Protein AF-0000000068024541 (afdb_homodimer)

Solvent-accessible surface area (backbone atoms only — not comparable to full-atom values): 15886 Å² total; per-residue (Å²): 112,70,55,61,53,43,52,52,52,45,53,51,51,50,50,49,33,44,73,72,37,42,34,41,69,49,32,53,50,50,50,48,32,37,76,70,60,79,31,57,88,62,49,59,60,51,51,50,52,51,48,51,53,50,46,52,51,46,53,50,52,43,51,57,40,66,69,38,59,43,33,42,54,65,57,46,50,51,47,47,50,52,46,35,48,52,21,59,70,56,11,33,41,44,50,32,52,41,45,52,52,38,53,52,52,48,52,50,44,55,53,47,48,54,49,42,50,51,53,43,51,50,45,43,52,53,53,46,51,53,50,52,52,49,48,52,42,52,51,53,42,58,72,66,48,79,72,78,70,75,82,118,112,71,55,62,53,42,51,50,51,45,53,49,51,51,51,47,34,46,73,72,37,42,33,41,68,50,31,53,50,50,50,48,31,37,74,70,61,80,31,57,89,61,48,60,60,51,52,50,52,51,47,51,54,52,48,54,50,46,52,50,52,43,53,55,40,65,70,38,61,43,33,42,57,65,59,45,51,52,47,48,52,50,45,35,50,53,21,57,71,54,13,34,42,43,50,32,51,41,46,52,52,39,52,53,52,47,52,50,44,54,53,45,47,54,47,43,50,50,53,42,51,50,46,43,51,52,53,48,50,53,51,51,52,49,50,52,42,52,52,52,42,58,72,65,46,79,74,79,70,77,80,117

pLDDT: mean 88.39, std 11.16, range [31.89, 97.88]

Structure (mmCIF, N/CA/C/O backbone):
data_AF-0000000068024541-model_v1
#
loop_
_en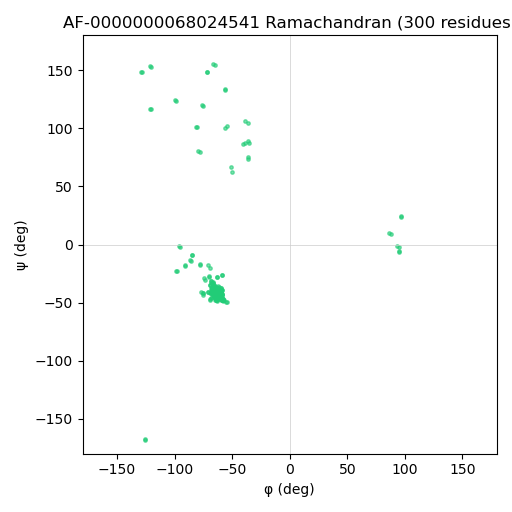tity.id
_entity.type
_entity.pdbx_description
1 polymer 'Histidine-containing phosphotransfer protein'
#
loop_
_atom_site.group_PDB
_atom_site.id
_atom_site.type_symbol
_atom_site.label_atom_id
_atom_site.label_alt_id
_atom_site.label_comp_id
_atom_site.label_asym_id
_atom_site.label_entity_id
_atom_site.label_seq_id
_atom_site.pdbx_PDB_ins_code
_atom_site.Cartn_x
_atom_site.Cartn_y
_atom_site.Cartn_z
_atom_site.occupancy
_atom_site.B_iso_or_equiv
_atom_site.auth_seq_id
_atom_site.auth_comp_id
_atom_site.auth_asym_id
_atom_site.auth_atom_id
_atom_site.pdbx_PDB_model_num
ATOM 1 N N . MET A 1 1 ? -0.978 -55.75 -11.969 1 61.66 1 MET A N 1
ATOM 2 C CA . MET A 1 1 ? -1.691 -55.219 -10.812 1 61.66 1 MET A CA 1
ATOM 3 C C . MET A 1 1 ? -1.197 -53.812 -10.461 1 61.66 1 MET A C 1
ATOM 5 O O . MET A 1 1 ? -1.998 -52.875 -10.289 1 61.66 1 MET A O 1
ATOM 9 N N . ALA A 1 2 ? 0.085 -53.562 -10.609 1 84.12 2 ALA A N 1
ATOM 10 C CA . ALA A 1 2 ? 0.669 -52.312 -10.195 1 84.12 2 ALA A CA 1
ATOM 11 C C . ALA A 1 2 ? 0.296 -51.188 -11.164 1 84.12 2 ALA A C 1
ATOM 13 O O . ALA A 1 2 ? -0.044 -50.062 -10.742 1 84.12 2 ALA A O 1
ATOM 14 N N . LEU A 1 3 ? 0.078 -51.562 -12.375 1 87.62 3 LEU A N 1
ATOM 15 C CA . LEU A 1 3 ? -0.198 -50.562 -13.398 1 87.62 3 LEU A CA 1
ATOM 16 C C . LEU A 1 3 ? -1.634 -50.062 -13.289 1 87.62 3 LEU A C 1
ATOM 18 O O . LEU A 1 3 ? -1.886 -48.844 -13.414 1 87.62 3 LEU A O 1
ATOM 22 N N . VAL A 1 4 ? -2.52 -50.969 -13.039 1 88.75 4 VAL A N 1
ATOM 23 C CA . VAL A 1 4 ? -3.934 -50.625 -12.945 1 88.75 4 VAL A CA 1
ATOM 24 C C . VAL A 1 4 ? -4.16 -49.719 -11.742 1 88.75 4 VAL A C 1
ATOM 26 O O . VAL A 1 4 ? -4.91 -48.75 -11.836 1 88.75 4 VAL A O 1
ATOM 29 N N . SER A 1 5 ? -3.516 -50 -10.609 1 89.25 5 SER A N 1
ATOM 30 C CA . SER A 1 5 ? -3.637 -49.188 -9.398 1 89.25 5 SER A CA 1
ATOM 31 C C . SER A 1 5 ? -3.072 -47.781 -9.625 1 89.25 5 SER A C 1
ATOM 33 O O . SER A 1 5 ? -3.643 -46.781 -9.156 1 89.25 5 SER A O 1
ATOM 35 N N . LEU A 1 6 ? -1.974 -47.688 -10.289 1 89.88 6 LEU A N 1
ATOM 36 C CA . LEU A 1 6 ? -1.345 -46.406 -10.578 1 89.88 6 LEU A CA 1
ATOM 37 C C . LEU A 1 6 ? -2.238 -45.562 -11.461 1 89.88 6 LEU A C 1
ATOM 39 O O . LEU A 1 6 ? -2.383 -44.344 -11.227 1 89.88 6 LEU A O 1
ATOM 43 N N . LYS A 1 7 ? -2.83 -46.156 -12.438 1 91.25 7 LYS A N 1
ATOM 44 C CA . LYS A 1 7 ? -3.732 -45.438 -13.328 1 91.25 7 LYS A CA 1
ATOM 45 C C . LYS A 1 7 ? -4.973 -44.969 -12.586 1 91.25 7 LYS A C 1
ATOM 47 O O . LYS A 1 7 ? -5.457 -43.844 -12.836 1 91.25 7 LYS A O 1
ATOM 52 N N . ALA A 1 8 ? -5.406 -45.812 -11.695 1 90.38 8 ALA A N 1
ATOM 53 C CA . ALA A 1 8 ? -6.566 -45.438 -10.891 1 90.38 8 ALA A CA 1
ATOM 54 C C . ALA A 1 8 ? -6.242 -44.25 -9.992 1 90.38 8 ALA A C 1
ATOM 56 O O . ALA A 1 8 ? -7.059 -43.312 -9.836 1 90.38 8 ALA A O 1
ATOM 57 N N . ARG A 1 9 ? -5.043 -44.219 -9.391 1 89.56 9 ARG A N 1
ATOM 58 C CA . ARG A 1 9 ? -4.613 -43.125 -8.531 1 89.56 9 ARG A CA 1
ATOM 59 C C . ARG A 1 9 ? -4.496 -41.844 -9.32 1 89.56 9 ARG A C 1
ATOM 61 O O . ARG A 1 9 ? -4.891 -40.75 -8.836 1 89.56 9 ARG A O 1
ATOM 68 N N . LEU A 1 10 ? -3.969 -41.938 -10.531 1 92.62 10 LEU A N 1
ATOM 69 C CA . LEU A 1 10 ? -3.834 -40.781 -11.391 1 92.62 10 LEU A CA 1
ATOM 70 C C . LEU A 1 10 ? -5.203 -40.188 -11.75 1 92.62 10 LEU A C 1
ATOM 72 O O . LEU A 1 10 ? -5.422 -39 -11.656 1 92.62 10 LEU A O 1
ATOM 76 N N . ASN A 1 11 ? -6.105 -41.094 -12.156 1 92 11 ASN A N 1
ATOM 77 C CA . ASN A 1 11 ? -7.449 -40.688 -12.539 1 92 11 ASN A CA 1
ATOM 78 C C . ASN A 1 11 ? -8.18 -40.031 -11.367 1 92 11 ASN A C 1
ATOM 80 O O . ASN A 1 11 ? -8.883 -39.031 -11.547 1 92 11 ASN A O 1
ATOM 84 N N . THR A 1 12 ? -7.934 -40.531 -10.195 1 91 12 THR A N 1
ATOM 85 C CA . THR A 1 12 ? -8.547 -39.969 -9 1 91 12 THR A CA 1
ATOM 86 C C . THR A 1 12 ? -7.988 -38.562 -8.719 1 91 12 THR A C 1
ATOM 88 O O . THR A 1 12 ? -8.742 -37.656 -8.422 1 91 12 THR A O 1
ATOM 91 N N . LEU A 1 13 ? -6.691 -38.438 -8.805 1 91 13 LEU A N 1
ATOM 92 C CA . LEU A 1 13 ? -6.043 -37.156 -8.57 1 91 13 LEU A CA 1
ATOM 93 C C . LEU A 1 13 ? -6.551 -36.094 -9.555 1 91 13 LEU A C 1
ATOM 95 O O . LEU A 1 13 ? -6.906 -35 -9.156 1 91 13 LEU A O 1
ATOM 99 N N . LEU A 1 14 ? -6.598 -36.5 -10.789 1 94.69 14 LEU A N 1
ATOM 100 C CA . LEU A 1 14 ? -7.07 -35.562 -11.812 1 94.69 14 LEU A CA 1
ATOM 101 C C . LEU A 1 14 ? -8.523 -35.188 -11.57 1 94.69 14 LEU A C 1
ATOM 103 O O . LEU A 1 14 ? -8.898 -34.031 -11.703 1 94.69 14 LEU A O 1
ATOM 107 N N . ALA A 1 15 ? -9.328 -36.188 -11.188 1 91.75 15 ALA A N 1
ATOM 108 C CA . ALA A 1 15 ? -10.734 -35.906 -10.891 1 91.75 15 ALA A CA 1
ATOM 109 C C . ALA A 1 15 ? -10.867 -34.906 -9.75 1 91.75 15 ALA A C 1
ATOM 111 O O . ALA A 1 15 ? -11.703 -34 -9.805 1 91.75 15 ALA A O 1
ATOM 112 N N . ILE A 1 16 ? -10.07 -35.031 -8.828 1 88.44 16 ILE A N 1
ATOM 113 C CA . ILE A 1 16 ? -10.086 -34.156 -7.676 1 88.44 16 ILE A CA 1
ATOM 114 C C . ILE A 1 16 ? -9.648 -32.75 -8.102 1 88.44 16 ILE A C 1
ATOM 116 O O . ILE A 1 16 ? -10.258 -31.75 -7.699 1 88.44 16 ILE A O 1
ATOM 120 N N . MET A 1 17 ? -8.609 -32.656 -8.961 1 92.75 17 MET A N 1
ATOM 121 C CA . MET A 1 17 ? -8.086 -31.359 -9.391 1 92.75 17 MET A CA 1
ATOM 122 C C . MET A 1 17 ? -9.109 -30.609 -10.234 1 92.75 17 MET A C 1
ATOM 124 O O . MET A 1 17 ? -9.234 -29.391 -10.117 1 92.75 17 MET A O 1
ATOM 128 N N . TYR A 1 18 ? -9.883 -31.344 -10.969 1 93.62 18 TYR A N 1
ATOM 129 C CA . TYR A 1 18 ? -10.938 -30.719 -11.75 1 93.62 18 TYR A CA 1
ATOM 130 C C . TYR A 1 18 ? -12.102 -30.297 -10.867 1 93.62 18 TYR A C 1
ATOM 132 O O . TYR A 1 18 ? -12.609 -29.188 -10.969 1 93.62 18 TYR A O 1
ATOM 140 N N . ALA A 1 19 ? -12.492 -31.156 -9.938 1 89.75 19 ALA A N 1
ATOM 141 C CA . ALA A 1 19 ? -13.656 -30.922 -9.086 1 89.75 19 ALA A CA 1
ATOM 142 C C . ALA A 1 19 ? -13.406 -29.75 -8.133 1 89.75 19 ALA A C 1
ATOM 144 O O . ALA A 1 19 ? -14.328 -29 -7.809 1 89.75 19 ALA A O 1
ATOM 145 N N . SER A 1 20 ? -12.188 -29.594 -7.715 1 89 20 SER A N 1
ATOM 146 C CA . SER A 1 20 ? -11.852 -28.531 -6.773 1 89 20 SER A CA 1
ATOM 147 C C . SER A 1 20 ? -11.594 -27.203 -7.492 1 89 20 SER A C 1
ATOM 149 O O . SER A 1 20 ? -11.383 -26.172 -6.855 1 89 20 SER A O 1
ATOM 151 N N . GLY A 1 21 ? -11.523 -27.234 -8.82 1 89.12 21 GLY A N 1
ATOM 152 C CA . GLY A 1 21 ? -11.281 -26.016 -9.602 1 89.12 21 GLY A CA 1
ATOM 153 C C . GLY A 1 21 ? -9.812 -25.719 -9.789 1 89.12 21 GLY A C 1
ATOM 154 O O . GLY A 1 21 ? -9.453 -24.625 -10.25 1 89.12 21 GLY A O 1
ATOM 155 N N . THR A 1 22 ? -8.953 -26.625 -9.422 1 93.75 22 THR A N 1
ATOM 156 C CA . THR A 1 22 ? -7.523 -26.453 -9.617 1 93.75 22 THR A CA 1
ATOM 157 C C . THR A 1 22 ? -7.188 -26.406 -11.109 1 93.75 22 THR A C 1
ATOM 159 O O . THR A 1 22 ? -6.367 -25.594 -11.531 1 93.75 22 THR A O 1
ATOM 162 N N . LEU A 1 23 ? -7.859 -27.234 -11.898 1 96.69 23 LEU A N 1
ATOM 163 C CA . LEU A 1 23 ? -7.664 -27.312 -13.336 1 96.69 23 LEU A CA 1
ATOM 164 C C . LEU A 1 23 ? -8.961 -27.016 -14.086 1 96.69 23 LEU A C 1
ATOM 166 O O . LEU A 1 23 ? -10.047 -27.188 -13.531 1 96.69 23 LEU A O 1
ATOM 170 N N . ASP A 1 24 ? -8.789 -26.531 -15.305 1 96.75 24 ASP A N 1
ATOM 171 C CA . ASP A 1 24 ? -9.977 -26.25 -16.109 1 96.75 24 ASP A CA 1
ATOM 172 C C . ASP A 1 24 ? -9.898 -26.953 -17.453 1 96.75 24 ASP A C 1
ATOM 174 O O . ASP A 1 24 ? -9.148 -27.922 -17.609 1 96.75 24 ASP A O 1
ATOM 178 N N . LYS A 1 25 ? -10.781 -26.578 -18.344 1 97.12 25 LYS A N 1
ATOM 179 C CA . LYS A 1 25 ? -10.938 -27.266 -19.625 1 97.12 25 LYS A CA 1
ATOM 180 C C . LYS A 1 25 ? -9.672 -27.156 -20.469 1 97.12 25 LYS A C 1
ATOM 182 O O . LYS A 1 25 ? -9.383 -28.031 -21.266 1 97.12 25 LYS A O 1
ATOM 187 N N . GLN A 1 26 ? -8.945 -26.109 -20.25 1 96.94 26 GLN A N 1
ATOM 188 C CA . GLN A 1 26 ? -7.707 -25.953 -21 1 96.94 26 GLN A CA 1
ATOM 189 C C . GLN A 1 26 ? -6.742 -27.094 -20.719 1 96.94 26 GLN A C 1
ATOM 191 O O . GLN A 1 26 ? -6.113 -27.625 -21.625 1 96.94 26 GLN A O 1
ATOM 196 N N . PHE A 1 27 ? -6.605 -27.5 -19.484 1 97.56 27 PHE A N 1
ATOM 197 C CA . PHE A 1 27 ? -5.719 -28.609 -19.141 1 97.56 27 PHE A CA 1
ATOM 198 C C . PHE A 1 27 ? -6.219 -29.906 -19.766 1 97.56 27 PHE A C 1
ATOM 200 O O . PHE A 1 27 ? -5.422 -30.719 -20.219 1 97.56 27 PHE A O 1
ATOM 207 N N . ARG A 1 28 ? -7.516 -30.078 -19.797 1 96.19 28 ARG A N 1
ATOM 208 C CA . ARG A 1 28 ? -8.109 -31.25 -20.422 1 96.19 28 ARG A CA 1
ATOM 209 C C . ARG A 1 28 ? -7.762 -31.312 -21.906 1 96.19 28 ARG A C 1
ATOM 211 O O . ARG A 1 28 ? -7.461 -32.375 -22.438 1 96.19 28 ARG A O 1
ATOM 218 N N . ARG A 1 29 ? -7.836 -30.172 -22.484 1 96.94 29 ARG A N 1
ATOM 219 C CA . ARG A 1 29 ? -7.5 -30.094 -23.891 1 96.94 29 ARG A CA 1
ATOM 220 C C . ARG A 1 29 ? -6.047 -30.484 -24.141 1 96.94 29 ARG A C 1
ATOM 222 O O . ARG A 1 29 ? -5.75 -31.25 -25.062 1 96.94 29 ARG A O 1
ATOM 229 N N . LEU A 1 30 ? -5.164 -30.047 -23.328 1 96.5 30 LEU A N 1
ATOM 230 C CA . LEU A 1 30 ? -3.75 -30.375 -23.469 1 96.5 30 LEU A CA 1
ATOM 231 C C . LEU A 1 30 ? -3.521 -31.875 -23.328 1 96.5 30 LEU A C 1
ATOM 233 O O . LEU A 1 30 ? -2.771 -32.469 -24.094 1 96.5 30 LEU A O 1
ATOM 237 N N . ARG A 1 31 ? -4.184 -32.438 -22.359 1 94.94 31 ARG A N 1
ATOM 238 C CA . ARG A 1 31 ? -4.039 -33.875 -22.109 1 94.94 31 ARG A CA 1
ATOM 239 C C . ARG A 1 31 ? -4.59 -34.688 -23.297 1 94.94 31 ARG A C 1
ATOM 241 O O . ARG A 1 31 ? -3.994 -35.656 -23.703 1 94.94 31 ARG A O 1
ATOM 248 N N . SER A 1 32 ? -5.715 -34.219 -23.875 1 95.81 32 SER A N 1
ATOM 249 C CA . SER A 1 32 ? -6.344 -34.906 -25 1 95.81 32 SER A CA 1
ATOM 250 C C . SER A 1 32 ? -5.461 -34.875 -26.234 1 95.81 32 SER A C 1
ATOM 252 O O . SER A 1 32 ? -5.426 -35.812 -27.016 1 95.81 32 SER A O 1
ATOM 254 N N . MET A 1 33 ? -4.754 -33.781 -26.375 1 95.56 33 MET A N 1
ATOM 255 C CA . MET A 1 33 ? -3.834 -33.656 -27.5 1 95.56 33 MET A CA 1
ATOM 256 C C . MET A 1 33 ? -2.715 -34.688 -27.406 1 95.56 33 MET A C 1
ATOM 258 O O . MET A 1 33 ? -2.307 -35.25 -28.422 1 95.56 33 MET A O 1
ATOM 262 N N . GLU A 1 34 ? -2.271 -34.906 -26.281 1 92.5 34 GLU A N 1
ATOM 263 C CA . GLU A 1 34 ? -1.235 -35.906 -26.094 1 92.5 34 GLU A CA 1
ATOM 264 C C . GLU A 1 34 ? -1.797 -37.312 -26.281 1 92.5 34 GLU A C 1
ATOM 266 O O . GLU A 1 34 ? -1.164 -38.156 -26.922 1 92.5 34 GLU A O 1
ATOM 271 N N . GLU A 1 35 ? -2.99 -37.594 -25.781 1 90.19 35 GLU A N 1
ATOM 272 C CA . GLU A 1 35 ? -3.621 -38.906 -25.828 1 90.19 35 GLU A CA 1
ATOM 273 C C . GLU A 1 35 ? -4.008 -39.281 -27.266 1 90.19 35 GLU A C 1
ATOM 275 O O . GLU A 1 35 ? -3.924 -40.469 -27.641 1 90.19 35 GLU A O 1
ATOM 280 N N . ASP A 1 36 ? -4.324 -38.25 -28.031 1 93.25 36 ASP A N 1
ATOM 281 C CA . ASP A 1 36 ? -4.801 -38.562 -29.359 1 93.25 36 ASP A CA 1
ATOM 282 C C . ASP A 1 36 ? -3.66 -38.5 -30.375 1 93.25 36 ASP A C 1
ATOM 284 O O . ASP A 1 36 ? -3.883 -38.656 -31.578 1 93.25 36 ASP A O 1
ATOM 288 N N . GLY A 1 37 ? -2.471 -38.156 -29.953 1 92.31 37 GLY A N 1
ATOM 289 C CA . GLY A 1 37 ? -1.294 -38.219 -30.812 1 92.31 37 GLY A CA 1
ATOM 290 C C . GLY A 1 37 ? -0.99 -36.906 -31.484 1 92.31 37 GLY A C 1
ATOM 291 O O . GLY A 1 37 ? -0.012 -36.781 -32.219 1 92.31 37 GLY A O 1
ATOM 292 N N . SER A 1 38 ? -1.824 -35.906 -31.266 1 95.19 38 SER A N 1
ATOM 293 C CA . SER A 1 38 ? -1.604 -34.594 -31.859 1 95.19 38 SER A CA 1
ATOM 294 C C . SER A 1 38 ? -0.414 -33.875 -31.219 1 95.19 38 SER A C 1
ATOM 296 O O . SER A 1 38 ? 0.133 -32.938 -31.781 1 95.19 38 SER A O 1
ATOM 298 N N . ALA A 1 39 ? -0.029 -34.375 -30.031 1 93.5 39 ALA A N 1
ATOM 299 C CA . ALA A 1 39 ? 1.178 -33.906 -29.359 1 93.5 39 ALA A CA 1
ATOM 300 C C . ALA A 1 39 ? 2.072 -35.062 -28.953 1 93.5 39 ALA A C 1
ATOM 302 O O . ALA A 1 39 ? 1.586 -36.188 -28.703 1 93.5 39 ALA A O 1
ATOM 303 N N . PRO A 1 40 ? 3.301 -34.844 -28.953 1 93 40 PRO A N 1
ATOM 304 C CA . PRO A 1 40 ? 4.219 -35.906 -28.609 1 93 40 PRO A CA 1
ATOM 305 C C . PRO A 1 40 ? 4.094 -36.375 -27.172 1 93 40 PRO A C 1
ATOM 307 O O . PRO A 1 40 ? 3.611 -35.625 -26.312 1 93 40 PRO A O 1
ATOM 310 N N . PRO A 1 41 ? 4.496 -37.656 -26.922 1 88.62 41 PRO A N 1
ATOM 311 C CA . PRO A 1 41 ? 4.535 -38.094 -25.531 1 88.62 41 PRO A CA 1
ATOM 312 C C . PRO A 1 41 ? 5.395 -37.219 -24.641 1 88.62 41 PRO A C 1
ATOM 314 O O . PRO A 1 41 ? 6.473 -36.781 -25.062 1 88.62 41 PRO A O 1
ATOM 317 N N . GLY A 1 42 ? 4.891 -36.844 -23.484 1 91.31 42 GLY A N 1
ATOM 318 C CA . GLY A 1 42 ? 5.633 -36 -22.562 1 91.31 42 GLY A CA 1
ATOM 319 C C . GLY A 1 42 ? 5.312 -34.531 -22.703 1 91.31 42 GLY A C 1
ATOM 320 O O . GLY A 1 42 ? 5.805 -33.719 -21.938 1 91.31 42 GLY A O 1
ATOM 321 N N . PHE A 1 43 ? 4.527 -34.219 -23.688 1 94.31 43 PHE A N 1
ATOM 322 C CA . PHE A 1 43 ? 4.164 -32.844 -23.984 1 94.31 43 PHE A CA 1
ATOM 323 C C . PHE A 1 43 ? 3.57 -32.188 -22.75 1 94.31 43 PHE A C 1
ATOM 325 O O . PHE A 1 43 ? 3.975 -31.062 -22.391 1 94.31 43 PHE A O 1
ATOM 332 N N . VAL A 1 44 ? 2.635 -32.781 -22.078 1 95.19 44 VAL A N 1
ATOM 333 C CA . VAL A 1 44 ? 1.939 -32.188 -20.938 1 95.19 44 VAL A CA 1
ATOM 334 C C . VAL A 1 44 ? 2.91 -32.031 -19.766 1 95.19 44 VAL A C 1
ATOM 336 O O . VAL A 1 44 ? 2.93 -31.016 -19.094 1 95.19 44 VAL A O 1
ATOM 339 N N . ALA A 1 45 ? 3.703 -33.031 -19.547 1 93.69 45 ALA A N 1
ATOM 340 C CA . ALA A 1 45 ? 4.691 -32.969 -18.469 1 93.69 45 ALA A CA 1
ATOM 341 C C . ALA A 1 45 ? 5.66 -31.812 -18.672 1 93.69 45 ALA A C 1
ATOM 343 O O . ALA A 1 45 ? 6.008 -31.109 -17.719 1 93.69 45 ALA A O 1
ATOM 344 N N . ASP A 1 46 ? 6.055 -31.672 -19.906 1 95.38 46 ASP A N 1
ATOM 345 C CA . ASP A 1 46 ? 6.961 -30.578 -20.219 1 95.38 46 ASP A CA 1
ATOM 346 C C . ASP A 1 46 ? 6.301 -29.219 -19.984 1 95.38 46 ASP A C 1
ATOM 348 O O . ASP A 1 46 ? 6.926 -28.312 -19.438 1 95.38 46 ASP A O 1
ATOM 352 N N . ALA A 1 47 ? 5.117 -29.078 -20.422 1 96.19 47 ALA A N 1
ATOM 353 C CA . ALA A 1 47 ? 4.371 -27.844 -20.234 1 96.19 47 ALA A CA 1
ATOM 354 C C . ALA A 1 47 ? 4.195 -27.516 -18.75 1 96.19 47 ALA A C 1
ATOM 356 O O . ALA A 1 47 ? 4.387 -26.375 -18.328 1 96.19 47 ALA A O 1
ATOM 357 N N . VAL A 1 48 ? 3.852 -28.5 -18 1 96.75 48 VAL A N 1
ATOM 358 C CA . VAL A 1 48 ? 3.643 -28.328 -16.562 1 96.75 48 VAL A CA 1
ATOM 359 C C . VAL A 1 48 ? 4.957 -27.938 -15.891 1 96.75 48 VAL A C 1
ATOM 361 O O . VAL A 1 48 ? 4.988 -27.031 -15.055 1 96.75 48 VAL A O 1
ATOM 364 N N . SER A 1 49 ? 6.039 -28.609 -16.219 1 96 49 SER A N 1
ATOM 365 C CA . SER A 1 49 ? 7.344 -28.297 -15.648 1 96 49 SER A CA 1
ATOM 366 C C . SER A 1 49 ? 7.754 -26.859 -15.945 1 96 49 SER A C 1
ATOM 368 O O . SER A 1 49 ? 8.266 -26.156 -15.07 1 96 49 SER A O 1
ATOM 370 N N . LEU A 1 50 ? 7.516 -26.453 -17.172 1 95.31 50 LEU A N 1
ATOM 371 C CA . LEU A 1 50 ? 7.824 -25.078 -17.562 1 95.31 50 LEU A CA 1
ATOM 372 C C . LEU A 1 50 ? 6.973 -24.094 -16.781 1 95.31 50 LEU A C 1
ATOM 374 O O . LEU A 1 50 ? 7.48 -23.062 -16.312 1 95.31 50 LEU A O 1
ATOM 378 N N . PHE A 1 51 ? 5.707 -24.422 -16.625 1 97.38 51 PHE A N 1
ATOM 379 C CA . PHE A 1 51 ? 4.793 -23.578 -15.859 1 97.38 51 PHE A CA 1
ATOM 380 C C . PHE A 1 51 ? 5.277 -23.422 -14.43 1 97.38 51 PHE A C 1
ATOM 382 O O . PHE A 1 51 ? 5.328 -22.312 -13.906 1 97.38 51 PHE A O 1
ATOM 389 N N . ILE A 1 52 ? 5.637 -24.516 -13.789 1 96.38 52 ILE A N 1
ATOM 390 C CA . ILE A 1 52 ? 6.047 -24.5 -12.391 1 96.38 52 ILE A CA 1
ATOM 391 C C . ILE A 1 52 ? 7.301 -23.641 -12.234 1 96.38 52 ILE A C 1
ATOM 393 O O . ILE A 1 52 ? 7.379 -22.797 -11.336 1 96.38 52 ILE A O 1
ATOM 397 N N . ARG A 1 53 ? 8.203 -23.812 -13.109 1 95.12 53 ARG A N 1
ATOM 398 C CA . ARG A 1 53 ? 9.445 -23.047 -13.055 1 95.12 53 ARG A CA 1
ATOM 399 C C . ARG A 1 53 ? 9.188 -21.562 -13.258 1 95.12 53 ARG A C 1
ATOM 401 O O . ARG A 1 53 ? 9.695 -20.734 -12.5 1 95.12 53 ARG A O 1
ATOM 408 N N . ASP A 1 54 ? 8.383 -21.219 -14.234 1 95.94 54 ASP A N 1
ATOM 409 C CA . ASP A 1 54 ? 8.055 -19.828 -14.539 1 95.94 54 ASP A CA 1
ATOM 410 C C . ASP A 1 54 ? 7.305 -19.172 -13.383 1 95.94 54 ASP A C 1
ATOM 412 O O . ASP A 1 54 ? 7.641 -18.062 -12.969 1 95.94 54 ASP A O 1
ATOM 416 N N . ALA A 1 55 ? 6.316 -19.859 -12.875 1 96.25 55 ALA A N 1
ATOM 417 C CA . ALA A 1 55 ? 5.496 -19.328 -11.789 1 96.25 55 ALA A CA 1
ATOM 418 C C . ALA A 1 55 ? 6.336 -19.094 -10.539 1 96.25 55 ALA A C 1
ATOM 420 O O . ALA A 1 55 ? 6.195 -18.047 -9.883 1 96.25 55 ALA A O 1
ATOM 421 N N . ASP A 1 56 ? 7.211 -20 -10.195 1 95 56 ASP A N 1
ATOM 422 C CA . ASP A 1 56 ? 8.094 -19.859 -9.039 1 95 56 ASP A CA 1
ATOM 423 C C . ASP A 1 56 ? 8.992 -18.625 -9.18 1 95 56 ASP A C 1
ATOM 425 O O . ASP A 1 56 ? 9.141 -17.844 -8.242 1 95 56 ASP A O 1
ATOM 429 N N . ARG A 1 57 ? 9.531 -18.484 -10.336 1 96.44 57 ARG A N 1
ATOM 430 C CA . ARG A 1 57 ? 10.398 -17.344 -10.609 1 96.44 57 ARG A CA 1
ATOM 431 C C . ARG A 1 57 ? 9.625 -16.031 -10.5 1 96.44 57 ARG A C 1
ATOM 433 O O . ARG A 1 57 ? 10.094 -15.086 -9.867 1 96.44 57 ARG A O 1
ATOM 440 N N . ILE A 1 58 ? 8.453 -15.992 -11.094 1 96.62 58 ILE A N 1
ATOM 441 C CA . ILE A 1 58 ? 7.641 -14.781 -11.094 1 96.62 58 ILE A CA 1
ATOM 442 C C . ILE A 1 58 ? 7.262 -14.398 -9.664 1 96.62 58 ILE A C 1
ATOM 444 O O . ILE A 1 58 ? 7.383 -13.242 -9.273 1 96.62 58 ILE A O 1
ATOM 448 N N . LEU A 1 59 ? 6.879 -15.383 -8.859 1 94.75 59 LEU A N 1
ATOM 449 C CA . LEU A 1 59 ? 6.48 -15.125 -7.477 1 94.75 59 LEU A CA 1
ATOM 450 C C . LEU A 1 59 ? 7.672 -14.656 -6.645 1 94.75 59 LEU A C 1
ATOM 452 O O . LEU A 1 59 ? 7.527 -13.805 -5.77 1 94.75 59 LEU A O 1
ATOM 456 N N . THR A 1 60 ? 8.836 -15.203 -6.895 1 93.12 60 THR A N 1
ATOM 457 C CA . THR A 1 60 ? 10.055 -14.773 -6.234 1 93.12 60 THR A CA 1
ATOM 458 C C . THR A 1 60 ? 10.391 -13.328 -6.594 1 93.12 60 THR A C 1
ATOM 460 O O . THR A 1 60 ? 10.75 -12.531 -5.727 1 93.12 60 THR A O 1
ATOM 463 N N . ASP A 1 61 ? 10.219 -13 -7.875 1 93.81 61 ASP A N 1
ATOM 464 C CA . ASP A 1 61 ? 10.453 -11.641 -8.344 1 93.81 61 ASP A CA 1
ATOM 465 C C . ASP A 1 61 ? 9.492 -10.656 -7.672 1 93.81 61 ASP A C 1
ATOM 467 O O . ASP A 1 61 ? 9.898 -9.57 -7.254 1 93.81 61 ASP A O 1
ATOM 471 N N . ILE A 1 62 ? 8.242 -11.055 -7.52 1 92.12 62 ILE A N 1
ATOM 472 C CA . ILE A 1 62 ? 7.238 -10.203 -6.883 1 92.12 62 ILE A CA 1
ATOM 473 C C . ILE A 1 62 ? 7.605 -9.992 -5.414 1 92.12 62 ILE A C 1
ATOM 475 O O . ILE A 1 62 ? 7.555 -8.867 -4.914 1 92.12 62 ILE A O 1
ATOM 479 N N . ALA A 1 63 ? 8.008 -11.086 -4.754 1 87.62 63 ALA A N 1
ATOM 480 C CA . ALA A 1 63 ? 8.414 -10.992 -3.354 1 87.62 63 ALA A CA 1
ATOM 481 C C . ALA A 1 63 ? 9.602 -10.047 -3.188 1 87.62 63 ALA A C 1
ATOM 483 O O . ALA A 1 63 ? 9.641 -9.25 -2.248 1 87.62 63 ALA A O 1
ATOM 484 N N . GLY A 1 64 ? 10.547 -10.172 -4.094 1 87 64 GLY A N 1
ATOM 485 C CA . GLY A 1 64 ? 11.703 -9.289 -4.074 1 87 64 GLY A CA 1
ATOM 486 C C . GLY A 1 64 ? 11.336 -7.828 -4.242 1 87 64 GLY A C 1
ATOM 487 O O . GLY A 1 64 ? 11.906 -6.961 -3.574 1 87 64 GLY A O 1
ATOM 488 N N . LEU A 1 65 ? 10.352 -7.539 -5.125 1 83.5 65 LEU A N 1
ATOM 489 C CA . LEU A 1 65 ? 9.891 -6.176 -5.352 1 83.5 65 LEU A CA 1
ATOM 490 C C . LEU A 1 65 ? 9.195 -5.629 -4.109 1 83.5 65 LEU A C 1
ATOM 492 O O . LEU A 1 65 ? 9.391 -4.465 -3.742 1 83.5 65 LEU A O 1
ATOM 496 N N . MET A 1 66 ? 8.461 -6.48 -3.443 1 78.62 66 MET A N 1
ATOM 497 C CA . MET A 1 66 ? 7.621 -6.043 -2.334 1 78.62 66 MET A CA 1
ATOM 498 C C . MET A 1 66 ? 8.453 -5.816 -1.077 1 78.62 66 MET A C 1
ATOM 500 O O . MET A 1 66 ? 7.992 -5.176 -0.13 1 78.62 66 MET A O 1
ATOM 504 N N . LYS A 1 67 ? 9.695 -6.359 -1.029 1 74.25 67 LYS A N 1
ATOM 505 C CA . LYS A 1 67 ? 10.586 -6.184 0.111 1 74.25 67 LYS A CA 1
ATOM 506 C C . LYS A 1 67 ? 11.398 -4.895 -0.016 1 74.25 67 LYS A C 1
ATOM 508 O O . LYS A 1 67 ? 12.031 -4.457 0.947 1 74.25 67 LYS A O 1
ATOM 513 N N . GLN A 1 68 ? 11.352 -4.379 -1.144 1 72.31 68 GLN A N 1
ATOM 514 C CA . GLN A 1 68 ? 12.094 -3.141 -1.355 1 72.31 68 GLN A CA 1
ATOM 515 C C . GLN A 1 68 ? 11.422 -1.968 -0.649 1 72.31 68 GLN A C 1
ATOM 517 O O . GLN A 1 68 ? 10.203 -1.969 -0.458 1 72.31 68 GLN A O 1
ATOM 522 N N . PRO A 1 69 ? 12.234 -1.056 -0.237 1 64.12 69 PRO A N 1
ATOM 523 C CA . PRO A 1 69 ? 11.68 0.142 0.397 1 64.12 69 PRO A CA 1
ATOM 524 C C . PRO A 1 69 ? 10.727 0.907 -0.519 1 64.12 69 PRO A C 1
ATOM 526 O O . PRO A 1 69 ? 9.828 1.6 -0.039 1 64.12 69 PRO A O 1
ATOM 529 N N . VAL A 1 70 ? 11.008 0.682 -1.854 1 62.88 70 VAL A N 1
ATOM 530 C CA . VAL A 1 70 ? 10.172 1.283 -2.885 1 62.88 70 VAL A CA 1
ATOM 531 C C . VAL A 1 70 ? 9.57 0.189 -3.766 1 62.88 70 VAL A C 1
ATOM 533 O O . VAL A 1 70 ? 10.297 -0.56 -4.422 1 62.88 70 VAL A O 1
ATOM 536 N N . VAL A 1 71 ? 8.234 0.168 -3.664 1 69.38 71 VAL A N 1
ATOM 537 C CA . VAL A 1 71 ? 7.609 -0.902 -4.438 1 69.38 71 VAL A CA 1
ATOM 538 C C . VAL A 1 71 ? 7.086 -0.346 -5.762 1 69.38 71 VAL A C 1
ATOM 540 O O . VAL A 1 71 ? 6.371 0.657 -5.781 1 69.38 71 VAL A O 1
ATOM 543 N N . ASP A 1 72 ? 7.5 -0.884 -6.84 1 76.56 72 ASP A N 1
ATOM 544 C CA . ASP A 1 72 ? 6.988 -0.573 -8.172 1 76.56 72 ASP A CA 1
ATOM 545 C C . ASP A 1 72 ? 5.684 -1.315 -8.445 1 76.56 72 ASP A C 1
ATOM 547 O O . ASP A 1 72 ? 5.695 -2.479 -8.852 1 76.56 72 ASP A O 1
ATOM 551 N N . VAL A 1 73 ? 4.637 -0.617 -8.312 1 78.19 73 VAL A N 1
ATOM 552 C CA . VAL A 1 73 ? 3.305 -1.201 -8.398 1 78.19 73 VAL A CA 1
ATOM 553 C C . VAL A 1 73 ? 3.051 -1.709 -9.812 1 78.19 73 VAL A C 1
ATOM 555 O O . VAL A 1 73 ? 2.449 -2.768 -10 1 78.19 73 VAL A O 1
ATOM 558 N N . ASP A 1 74 ? 3.531 -0.917 -10.773 1 83.88 74 ASP A N 1
ATOM 559 C CA . ASP A 1 74 ? 3.33 -1.3 -12.164 1 83.88 74 ASP A CA 1
ATOM 560 C C . ASP A 1 74 ? 4.09 -2.582 -12.5 1 83.88 74 ASP A C 1
ATOM 562 O O . ASP A 1 74 ? 3.582 -3.439 -13.227 1 83.88 74 ASP A O 1
ATOM 566 N N . GLU A 1 75 ? 5.223 -2.668 -11.992 1 88.19 75 GLU A N 1
ATOM 567 C CA . GLU A 1 75 ? 6.016 -3.869 -12.227 1 88.19 75 GLU A CA 1
ATOM 568 C C . GLU A 1 75 ? 5.383 -5.09 -11.562 1 88.19 75 GLU A C 1
ATOM 570 O O . GLU A 1 75 ? 5.355 -6.176 -12.141 1 88.19 75 GLU A O 1
ATOM 575 N N . VAL A 1 76 ? 4.91 -4.914 -10.359 1 88.69 76 VAL A N 1
ATOM 576 C CA . VAL A 1 76 ? 4.227 -6.004 -9.672 1 88.69 76 VAL A CA 1
ATOM 577 C C . VAL A 1 76 ? 3.021 -6.457 -10.492 1 88.69 76 VAL A C 1
ATOM 579 O O . VAL A 1 76 ? 2.844 -7.652 -10.734 1 88.69 76 VAL A O 1
ATOM 582 N N . ASP A 1 77 ? 2.27 -5.477 -10.953 1 90.75 77 ASP A N 1
ATOM 583 C CA . ASP A 1 77 ? 1.079 -5.793 -11.734 1 90.75 77 ASP A CA 1
ATOM 584 C C . ASP A 1 77 ? 1.444 -6.527 -13.023 1 90.75 77 ASP A C 1
ATOM 586 O O . ASP A 1 77 ? 0.771 -7.488 -13.406 1 90.75 77 ASP A O 1
ATOM 590 N N . ALA A 1 78 ? 2.484 -6.137 -13.68 1 94.44 78 ALA A N 1
ATOM 591 C CA . ALA A 1 78 ? 2.924 -6.766 -14.914 1 94.44 78 ALA A CA 1
ATOM 592 C C . ALA A 1 78 ? 3.322 -8.219 -14.688 1 94.44 78 ALA A C 1
ATOM 594 O O . ALA A 1 78 ? 2.996 -9.102 -15.484 1 94.44 78 ALA A O 1
ATOM 595 N N . LEU A 1 79 ? 4.016 -8.43 -13.594 1 96 79 LEU A N 1
ATOM 596 C CA . LEU A 1 79 ? 4.445 -9.789 -13.266 1 96 79 LEU A CA 1
ATOM 597 C C . LEU A 1 79 ? 3.244 -10.672 -12.961 1 96 79 LEU A C 1
ATOM 599 O O . LEU A 1 79 ? 3.189 -11.828 -13.398 1 96 79 LEU A O 1
ATOM 603 N N . VAL A 1 80 ? 2.268 -10.125 -12.258 1 96.38 80 VAL A N 1
ATOM 604 C CA . VAL A 1 80 ? 1.085 -10.914 -11.938 1 96.38 80 VAL A CA 1
ATOM 605 C C . VAL A 1 80 ? 0.301 -11.219 -13.211 1 96.38 80 VAL A C 1
ATOM 607 O O . VAL A 1 80 ? -0.208 -12.336 -13.383 1 96.38 80 VAL A O 1
ATOM 610 N N . ARG A 1 81 ? 0.215 -10.305 -14.109 1 97.19 81 ARG A N 1
ATOM 611 C CA . ARG A 1 81 ? -0.459 -10.523 -15.391 1 97.19 81 ARG A CA 1
ATOM 612 C C . ARG A 1 81 ? 0.241 -11.609 -16.203 1 97.19 81 ARG A C 1
ATOM 614 O O . ARG A 1 81 ? -0.415 -12.422 -16.844 1 97.19 81 ARG A O 1
ATOM 621 N N . ARG A 1 82 ? 1.537 -11.602 -16.172 1 97.69 82 ARG A N 1
ATOM 622 C CA . ARG A 1 82 ? 2.301 -12.664 -16.828 1 97.69 82 ARG A CA 1
ATOM 623 C C . ARG A 1 82 ? 1.983 -14.016 -16.203 1 97.69 82 ARG A C 1
ATOM 625 O O . ARG A 1 82 ? 1.821 -15.008 -16.922 1 97.69 82 ARG A O 1
ATOM 632 N N . LEU A 1 83 ? 1.905 -14.016 -14.883 1 97.88 83 LEU A N 1
ATOM 633 C CA . LEU A 1 83 ? 1.562 -15.258 -14.203 1 97.88 83 LEU A CA 1
ATOM 634 C C . LEU A 1 83 ? 0.16 -15.719 -14.578 1 97.88 83 LEU A C 1
ATOM 636 O O . LEU A 1 83 ? -0.061 -16.906 -14.828 1 97.88 83 LEU A O 1
ATOM 640 N N . GLN A 1 84 ? -0.718 -14.758 -14.695 1 97.25 84 GLN A N 1
ATOM 641 C CA . GLN A 1 84 ? -2.076 -15.086 -15.117 1 97.25 84 GLN A CA 1
ATOM 642 C C . GLN A 1 84 ? -2.082 -15.727 -16.5 1 97.25 84 GLN A C 1
ATOM 644 O O . GLN A 1 84 ? -2.799 -16.703 -16.734 1 97.25 84 GLN A O 1
ATOM 649 N N . GLY A 1 85 ? -1.297 -15.148 -17.344 1 97.75 85 GLY A N 1
ATOM 650 C CA . GLY A 1 85 ? -1.171 -15.734 -18.672 1 97.75 85 GLY A CA 1
ATOM 651 C C . GLY A 1 85 ? -0.69 -17.172 -18.656 1 97.75 85 GLY A C 1
ATOM 652 O O . GLY A 1 85 ? -1.232 -18.031 -19.359 1 97.75 85 GLY A O 1
ATOM 653 N N . SER A 1 86 ? 0.32 -17.406 -17.891 1 97.25 86 SER A N 1
ATOM 654 C CA . SER A 1 86 ? 0.839 -18.75 -17.734 1 97.25 86 SER A CA 1
ATOM 655 C C . SER A 1 86 ? -0.225 -19.703 -17.188 1 97.25 86 SER A C 1
ATOM 657 O O . SER A 1 86 ? -0.367 -20.828 -17.672 1 97.25 86 SER A O 1
ATOM 659 N N . CYS A 1 87 ? -0.933 -19.219 -16.219 1 97.31 87 CYS A N 1
ATOM 660 C CA . CYS A 1 87 ? -2.002 -20.016 -15.625 1 97.31 87 CYS A CA 1
ATOM 661 C C . CYS A 1 87 ? -3.059 -20.375 -16.672 1 97.31 87 CYS A C 1
ATOM 663 O O . CYS A 1 87 ? -3.508 -21.516 -16.734 1 97.31 87 CYS A O 1
ATOM 665 N N . SER A 1 88 ? -3.396 -19.406 -17.5 1 97.25 88 SER A N 1
ATOM 666 C CA . SER A 1 88 ? -4.418 -19.609 -18.531 1 97.25 88 SER A CA 1
ATOM 667 C C . SER A 1 88 ? -3.959 -20.625 -19.578 1 97.25 88 SER A C 1
ATOM 669 O O . SER A 1 88 ? -4.746 -21.453 -20.031 1 97.25 88 SER A O 1
ATOM 671 N N . SER A 1 89 ? -2.715 -20.625 -19.906 1 96.56 89 SER A N 1
ATOM 672 C CA . SER A 1 89 ? -2.172 -21.469 -20.969 1 96.56 89 SER A CA 1
ATOM 673 C C . SER A 1 89 ? -2.189 -22.938 -20.562 1 96.56 89 SER A C 1
ATOM 675 O O . SER A 1 89 ? -2.414 -23.812 -21.391 1 96.56 89 SER A O 1
ATOM 677 N N . ILE A 1 90 ? -1.973 -23.188 -19.297 1 97.31 90 ILE A N 1
ATOM 678 C CA . ILE A 1 90 ? -1.867 -24.578 -18.859 1 97.31 90 ILE A CA 1
ATOM 679 C C . ILE A 1 90 ? -3.201 -25.031 -18.266 1 97.31 90 ILE A C 1
ATOM 681 O O . ILE A 1 90 ? -3.438 -26.234 -18.109 1 97.31 90 ILE A O 1
ATOM 685 N N . GLY A 1 91 ? -4.02 -24.094 -17.812 1 97.5 91 GLY A N 1
ATOM 686 C CA . GLY A 1 91 ? -5.316 -24.406 -17.234 1 97.5 91 GLY A CA 1
ATOM 687 C C . GLY A 1 91 ? -5.297 -24.469 -15.727 1 97.5 91 GLY A C 1
ATOM 688 O O . GLY A 1 91 ? -6.066 -25.203 -15.117 1 97.5 91 GLY A O 1
ATOM 689 N N . ALA A 1 92 ? -4.406 -23.844 -15.086 1 96.88 92 ALA A N 1
ATOM 690 C CA . ALA A 1 92 ? -4.348 -23.719 -13.633 1 96.88 92 ALA A CA 1
ATOM 691 C C . ALA A 1 92 ? -5.324 -22.672 -13.125 1 96.88 92 ALA A C 1
ATOM 693 O O . ALA A 1 92 ? -4.918 -21.578 -12.734 1 96.88 92 ALA A O 1
ATOM 694 N N . LYS A 1 93 ? -6.539 -22.984 -13.016 1 95.44 93 LYS A N 1
ATOM 695 C CA . LYS A 1 93 ? -7.645 -22.062 -12.805 1 95.44 93 LYS A CA 1
ATOM 696 C C . LYS A 1 93 ? -7.594 -21.438 -11.414 1 95.44 93 LYS A C 1
ATOM 698 O O . LYS A 1 93 ? -7.734 -20.234 -11.258 1 95.44 93 LYS A O 1
ATOM 703 N N . LYS A 1 94 ? -7.398 -22.25 -10.391 1 91.75 94 LYS A N 1
ATOM 704 C CA . LYS A 1 94 ? -7.43 -21.75 -9.016 1 91.75 94 LYS A CA 1
ATOM 705 C C . LYS A 1 94 ? -6.328 -20.719 -8.781 1 91.75 94 LYS A C 1
ATOM 707 O O . LYS A 1 94 ? -6.555 -19.703 -8.117 1 91.75 94 LYS A O 1
ATOM 712 N N . LEU A 1 95 ? -5.152 -20.984 -9.289 1 95.19 95 LEU A N 1
ATOM 713 C CA . LEU A 1 95 ? -4.059 -20.031 -9.164 1 95.19 95 LEU A CA 1
ATOM 714 C C . LEU A 1 95 ? -4.371 -18.75 -9.938 1 95.19 95 LEU A C 1
ATOM 716 O O . LEU A 1 95 ? -4.07 -17.656 -9.469 1 95.19 95 LEU A O 1
ATOM 720 N N . ASN A 1 96 ? -4.992 -18.875 -11.109 1 95.38 96 ASN A N 1
ATOM 721 C CA . ASN A 1 96 ? -5.387 -17.719 -11.898 1 95.38 96 ASN A CA 1
ATOM 722 C C . ASN A 1 96 ? -6.375 -16.828 -11.141 1 95.38 96 ASN A C 1
ATOM 724 O O . ASN A 1 96 ? -6.238 -15.609 -11.133 1 95.38 96 ASN A O 1
ATOM 728 N N . VAL A 1 97 ? -7.293 -17.453 -10.477 1 92.44 97 VAL A N 1
ATOM 729 C CA . VAL A 1 97 ? -8.273 -16.75 -9.664 1 92.44 97 VAL A CA 1
ATOM 730 C C . VAL A 1 97 ? -7.578 -16.047 -8.508 1 92.44 97 VAL A C 1
ATOM 732 O O . VAL A 1 97 ? -7.887 -14.883 -8.203 1 92.44 97 VAL A O 1
ATOM 735 N N . SER A 1 98 ? -6.637 -16.734 -7.898 1 93.25 98 SER A N 1
ATOM 736 C CA . SER A 1 98 ? -5.879 -16.141 -6.805 1 93.25 98 SER A CA 1
ATOM 737 C C . SER A 1 98 ? -5.109 -14.906 -7.273 1 93.25 98 SER A C 1
ATOM 739 O O . SER A 1 98 ? -5 -13.922 -6.543 1 93.25 98 SER A O 1
ATOM 741 N N . CYS A 1 99 ? -4.547 -14.953 -8.508 1 95 99 CYS A N 1
ATOM 742 C CA . CYS A 1 99 ? -3.873 -13.797 -9.086 1 95 99 CYS A CA 1
ATOM 743 C C . CYS A 1 99 ? -4.828 -12.617 -9.219 1 95 99 CYS A C 1
ATOM 745 O O . CYS A 1 99 ? -4.457 -11.484 -8.922 1 95 99 CYS A O 1
ATOM 747 N N . THR A 1 100 ? -6.055 -12.883 -9.664 1 93.19 100 THR A N 1
ATOM 748 C CA . THR A 1 100 ? -7.062 -11.836 -9.812 1 93.19 100 THR A CA 1
ATOM 749 C C . THR A 1 100 ? -7.355 -11.18 -8.461 1 93.19 100 THR A C 1
ATOM 751 O O . THR A 1 100 ? -7.418 -9.953 -8.367 1 93.19 100 THR A O 1
ATOM 754 N N . TYR A 1 101 ? -7.484 -12.039 -7.457 1 87.56 101 TYR A N 1
ATOM 755 C CA . TYR A 1 101 ? -7.738 -11.523 -6.121 1 87.56 101 TYR A CA 1
ATOM 756 C C . TYR A 1 101 ? -6.574 -10.664 -5.633 1 87.56 101 TYR A C 1
ATOM 758 O O . TYR A 1 101 ? -6.781 -9.602 -5.047 1 87.56 101 TYR A O 1
ATOM 766 N N . PHE A 1 102 ? -5.418 -11.133 -5.879 1 92.62 102 PHE A N 1
ATOM 767 C CA . PHE A 1 102 ? -4.23 -10.391 -5.473 1 92.62 102 PHE A CA 1
ATOM 768 C C . PHE A 1 102 ? -4.215 -9.008 -6.125 1 92.62 102 PHE A C 1
ATOM 770 O O . PHE A 1 102 ? -4.004 -8 -5.449 1 92.62 102 PHE A O 1
ATOM 777 N N . ARG A 1 103 ? -4.445 -8.93 -7.398 1 89.88 103 ARG A N 1
ATOM 778 C CA . ARG A 1 103 ? -4.395 -7.676 -8.141 1 89.88 103 ARG A CA 1
ATOM 779 C C . ARG A 1 103 ? -5.441 -6.695 -7.625 1 89.88 103 ARG A C 1
ATOM 781 O O . ARG A 1 103 ? -5.16 -5.508 -7.457 1 89.88 103 ARG A O 1
ATOM 788 N N . ARG A 1 104 ? -6.609 -7.191 -7.375 1 85.81 104 ARG A N 1
ATOM 789 C CA . ARG A 1 104 ? -7.684 -6.34 -6.871 1 85.81 104 ARG A CA 1
ATOM 790 C C . ARG A 1 104 ? -7.336 -5.781 -5.496 1 85.81 104 ARG A C 1
ATOM 792 O O . ARG A 1 104 ? -7.523 -4.59 -5.238 1 85.81 104 ARG A O 1
ATOM 799 N N . PHE A 1 105 ? -6.902 -6.68 -4.699 1 81.62 105 PHE A N 1
ATOM 800 C CA . PHE A 1 105 ? -6.523 -6.277 -3.352 1 81.62 105 PHE A CA 1
ATOM 801 C C . PHE A 1 105 ? -5.395 -5.254 -3.389 1 81.62 105 PHE A C 1
ATOM 803 O O . PHE A 1 105 ? -5.457 -4.227 -2.711 1 81.62 105 PHE A O 1
ATOM 810 N N . TYR A 1 106 ? -4.48 -5.539 -4.137 1 81.06 106 TYR A N 1
ATOM 811 C CA . TYR A 1 106 ? -3.293 -4.695 -4.25 1 81.06 106 TYR A CA 1
ATOM 812 C C . TYR A 1 106 ? -3.656 -3.311 -4.773 1 81.06 106 TYR A C 1
ATOM 814 O O . TYR A 1 106 ? -3.195 -2.297 -4.242 1 81.06 106 TYR A O 1
ATOM 822 N N . GLU A 1 107 ? -4.48 -3.205 -5.758 1 79.69 107 GLU A N 1
ATOM 823 C CA . GLU A 1 107 ? -4.945 -1.937 -6.312 1 79.69 107 GLU A CA 1
ATOM 824 C C . GLU A 1 107 ? -5.746 -1.146 -5.281 1 79.69 107 GLU A C 1
ATOM 826 O O . GLU A 1 107 ? -5.574 0.068 -5.148 1 79.69 107 GLU A O 1
ATOM 831 N N . ALA A 1 108 ? -6.602 -1.836 -4.609 1 77.38 108 ALA A N 1
ATOM 832 C CA . ALA A 1 108 ? -7.438 -1.197 -3.598 1 77.38 108 ALA A CA 1
ATOM 833 C C . ALA A 1 108 ? -6.586 -0.619 -2.469 1 77.38 108 ALA A C 1
ATOM 835 O O . ALA A 1 108 ? -6.871 0.47 -1.965 1 77.38 108 ALA A O 1
ATOM 836 N N . LYS A 1 109 ? -5.617 -1.325 -2.156 1 74.5 109 LYS A N 1
ATOM 837 C CA . LYS A 1 109 ? -4.75 -0.875 -1.072 1 74.5 109 LYS A CA 1
ATOM 838 C C . LYS A 1 109 ? -3.973 0.377 -1.474 1 74.5 109 LYS A C 1
ATOM 840 O O . LYS A 1 109 ? -3.826 1.305 -0.675 1 74.5 109 LYS A O 1
ATOM 845 N N . CYS A 1 110 ? -3.549 0.405 -2.691 1 74 110 CYS A N 1
ATOM 846 C CA . CYS A 1 110 ? -2.867 1.596 -3.186 1 74 110 CYS A CA 1
ATOM 847 C C . CYS A 1 110 ? -3.797 2.803 -3.168 1 74 110 CYS A C 1
ATOM 849 O O . CYS A 1 110 ? -3.395 3.896 -2.771 1 74 110 CYS A O 1
ATOM 851 N N . LYS A 1 111 ? -5.008 2.637 -3.566 1 76.81 111 LYS A N 1
ATOM 852 C CA . LYS A 1 111 ? -6.004 3.703 -3.541 1 76.81 111 LYS A CA 1
ATOM 853 C C . LYS A 1 111 ? -6.309 4.137 -2.109 1 76.81 111 LYS A C 1
ATOM 855 O O . LYS A 1 111 ? -6.516 5.324 -1.848 1 76.81 111 LYS A O 1
ATOM 860 N N . GLY A 1 112 ? -6.277 3.143 -1.31 1 79.12 112 GLY A N 1
ATOM 861 C CA . GLY A 1 112 ? -6.496 3.443 0.095 1 79.12 112 GLY A CA 1
ATOM 862 C C . GLY A 1 112 ? -5.438 4.355 0.685 1 79.12 112 GLY A C 1
ATOM 863 O O . GLY A 1 112 ? -5.754 5.262 1.458 1 79.12 112 GLY A O 1
ATOM 864 N N . CYS A 1 113 ? -4.254 4.121 0.31 1 79.44 113 CYS A N 1
ATOM 865 C CA . CYS A 1 113 ? -3.168 4.953 0.816 1 79.44 113 CYS A CA 1
ATOM 866 C C . CYS A 1 113 ? -3.289 6.383 0.306 1 79.44 113 CYS A C 1
ATOM 868 O O . CYS A 1 113 ? -3.076 7.336 1.058 1 79.44 113 CYS A O 1
ATOM 870 N N . LEU A 1 114 ? -3.641 6.543 -0.899 1 79.25 114 LEU A N 1
ATOM 871 C CA . LEU A 1 114 ? -3.84 7.867 -1.477 1 79.25 114 LEU A CA 1
ATOM 872 C C . LEU A 1 114 ? -5.004 8.586 -0.799 1 79.25 114 LEU A C 1
ATOM 874 O O . LEU A 1 114 ? -4.938 9.797 -0.564 1 79.25 114 LEU A O 1
ATOM 878 N N . PHE A 1 115 ? -5.984 7.84 -0.513 1 82.25 115 PHE A N 1
ATOM 879 C CA . PHE A 1 115 ? -7.129 8.398 0.194 1 82.25 115 PHE A CA 1
ATOM 880 C C . PHE A 1 115 ? -6.73 8.852 1.594 1 82.25 115 PHE A C 1
ATOM 882 O O . PHE A 1 115 ? -7.125 9.938 2.039 1 82.25 115 PHE A O 1
ATOM 889 N N . ALA A 1 116 ? -5.957 8.016 2.234 1 84.62 116 ALA A N 1
ATOM 890 C CA . ALA A 1 116 ? -5.48 8.375 3.568 1 84.62 116 ALA A CA 1
ATOM 891 C C . ALA A 1 116 ? -4.684 9.672 3.535 1 84.62 116 ALA A C 1
ATOM 893 O O . ALA A 1 116 ? -4.84 10.523 4.41 1 84.62 116 ALA A O 1
ATOM 894 N N . LEU A 1 117 ? -3.896 9.883 2.547 1 87.88 117 LEU A N 1
ATOM 895 C CA . LEU A 1 117 ? -3.139 11.125 2.398 1 87.88 117 LEU A CA 1
ATOM 896 C C . LEU A 1 117 ? -4.07 12.305 2.143 1 87.88 117 LEU A C 1
ATOM 898 O O . LEU A 1 117 ? -3.852 13.398 2.672 1 87.88 117 LEU A O 1
ATOM 902 N N . ALA A 1 118 ? -5.113 12.109 1.367 1 87.94 118 ALA A N 1
ATOM 903 C CA . ALA A 1 118 ? -6.082 13.172 1.088 1 87.94 118 ALA A CA 1
ATOM 904 C C . ALA A 1 118 ? -6.781 13.617 2.365 1 87.94 118 ALA A C 1
ATOM 906 O O . ALA A 1 118 ? -6.992 14.82 2.576 1 87.94 118 ALA A O 1
ATOM 907 N N . VAL A 1 119 ? -7.129 12.641 3.172 1 87.38 119 VAL A N 1
ATOM 908 C CA . VAL A 1 119 ? -7.777 12.953 4.441 1 87.38 119 VAL A CA 1
ATOM 909 C C . VAL A 1 119 ? -6.836 13.781 5.312 1 87.38 119 VAL A C 1
ATOM 911 O O . VAL A 1 119 ? -7.246 14.797 5.883 1 87.38 119 VAL A O 1
ATOM 914 N N . LEU A 1 120 ? -5.555 13.367 5.359 1 92.44 120 LEU A N 1
ATOM 915 C CA . LEU A 1 120 ? -4.555 14.094 6.137 1 92.44 120 LEU A CA 1
ATOM 916 C C . LEU A 1 120 ? -4.367 15.508 5.602 1 92.44 120 LEU A C 1
ATOM 918 O O . LEU A 1 120 ? -4.316 16.469 6.375 1 92.44 120 LEU A O 1
ATOM 922 N N . ARG A 1 121 ? -4.309 15.68 4.348 1 91.12 121 ARG A N 1
ATOM 923 C CA . ARG A 1 121 ? -4.152 16.984 3.721 1 91.12 121 ARG A CA 1
ATOM 924 C C . ARG A 1 121 ? -5.359 17.875 4.008 1 91.12 121 ARG A C 1
ATOM 926 O O . ARG A 1 121 ? -5.203 19.078 4.285 1 91.12 121 ARG A O 1
ATOM 933 N N . ASN A 1 122 ? -6.523 17.312 3.973 1 90.56 122 ASN A N 1
ATOM 934 C CA . ASN A 1 122 ? -7.734 18.062 4.25 1 90.56 122 ASN A CA 1
ATOM 935 C C . ASN A 1 122 ? -7.762 18.578 5.691 1 90.56 122 ASN A C 1
ATOM 937 O O . ASN A 1 122 ? -8.188 19.703 5.953 1 90.56 122 ASN A O 1
ATOM 941 N N . GLU A 1 123 ? -7.355 17.656 6.57 1 91 123 GLU A N 1
ATOM 942 C CA . GLU A 1 123 ? -7.258 18.078 7.965 1 91 123 GLU A CA 1
ATOM 943 C C . GLU A 1 123 ? -6.27 19.234 8.125 1 91 123 GLU A C 1
ATOM 945 O O . GLU A 1 123 ? -6.527 20.188 8.867 1 91 123 GLU A O 1
ATOM 950 N N . PHE A 1 124 ? -5.184 19.172 7.422 1 95.44 124 PHE A N 1
ATOM 951 C CA . PHE A 1 124 ? -4.207 20.266 7.445 1 95.44 124 PHE A CA 1
ATOM 952 C C . PHE A 1 124 ? -4.82 21.547 6.918 1 95.44 124 PHE A C 1
ATOM 954 O O . PHE A 1 124 ? -4.633 22.625 7.508 1 95.44 124 PHE A O 1
ATOM 961 N N . TYR A 1 125 ? -5.527 21.5 5.836 1 91.75 125 TYR A N 1
ATOM 962 C CA . TYR A 1 125 ? -6.145 22.688 5.27 1 91.75 125 TYR A CA 1
ATOM 963 C C . TYR A 1 125 ? -7.113 23.328 6.258 1 91.75 125 TYR A C 1
ATOM 965 O O . TYR A 1 125 ? -7.172 24.562 6.371 1 91.75 125 TYR A O 1
ATOM 973 N N . ASP A 1 126 ? -7.793 22.469 6.969 1 92.12 126 ASP A N 1
ATOM 974 C CA . ASP A 1 126 ? -8.727 22.969 7.973 1 92.12 126 ASP A CA 1
ATOM 975 C C . ASP A 1 126 ? -7.984 23.719 9.086 1 92.12 126 ASP A C 1
ATOM 977 O O . ASP A 1 126 ? -8.336 24.844 9.414 1 92.12 126 ASP A O 1
ATOM 981 N N . VAL A 1 127 ? -6.945 23.094 9.555 1 94.12 127 VAL A N 1
ATOM 982 C CA . VAL A 1 127 ? -6.156 23.688 10.633 1 94.12 127 VAL A CA 1
ATOM 983 C C . VAL A 1 127 ? -5.484 24.969 10.133 1 94.12 127 VAL A C 1
ATOM 985 O O . VAL A 1 127 ? -5.492 25.984 10.82 1 94.12 127 VAL A O 1
ATOM 988 N N . ARG A 1 128 ? -4.949 24.906 8.969 1 94.31 128 ARG A N 1
ATOM 989 C CA . ARG A 1 128 ? -4.301 26.078 8.359 1 94.31 128 ARG A CA 1
ATOM 990 C C . ARG A 1 128 ? -5.266 27.25 8.25 1 94.31 128 ARG A C 1
ATOM 992 O O . ARG A 1 128 ? -4.93 28.375 8.617 1 94.31 128 ARG A O 1
ATOM 999 N N . ASN A 1 129 ? -6.41 26.953 7.754 1 92.94 129 ASN A N 1
ATOM 1000 C CA . ASN A 1 129 ? -7.406 28 7.582 1 92.94 129 ASN A CA 1
ATOM 1001 C C . ASN A 1 129 ? -7.773 28.656 8.914 1 92.94 129 ASN A C 1
ATOM 1003 O O . ASN A 1 129 ? -7.918 29.875 9 1 92.94 129 ASN A O 1
ATOM 1007 N N . LYS A 1 130 ? -7.945 27.906 9.898 1 92.75 130 LYS A N 1
ATOM 1008 C CA . LYS A 1 130 ? -8.281 28.422 11.227 1 92.75 130 LYS A CA 1
ATOM 1009 C C . LYS A 1 130 ? -7.137 29.266 11.797 1 92.75 130 LYS A C 1
ATOM 1011 O O . LYS A 1 130 ? -7.367 30.328 12.359 1 92.75 130 LYS A O 1
ATOM 1016 N N . PHE A 1 131 ? -5.934 28.766 11.609 1 94.62 131 PHE A N 1
ATOM 1017 C CA . PHE A 1 131 ? -4.766 29.516 12.047 1 94.62 131 PHE A CA 1
ATOM 1018 C C . PHE A 1 131 ? -4.66 30.844 11.305 1 94.62 131 PHE A C 1
ATOM 1020 O O . PHE A 1 131 ? -4.371 31.875 11.906 1 94.62 131 PHE A O 1
ATOM 1027 N N . GLN A 1 132 ? -4.859 30.781 10.023 1 93.12 132 GLN A N 1
ATOM 1028 C CA . GLN A 1 132 ? -4.766 32 9.219 1 93.12 132 GLN A CA 1
ATOM 1029 C C . GLN A 1 132 ? -5.82 33 9.633 1 93.12 132 GLN A C 1
ATOM 1031 O O . GLN A 1 132 ? -5.539 34.219 9.719 1 93.12 132 GLN A O 1
ATOM 1036 N N . THR A 1 133 ? -7.008 32.531 9.859 1 91.75 133 THR A N 1
ATOM 1037 C CA . THR A 1 133 ? -8.07 33.406 10.344 1 91.75 133 THR A CA 1
ATOM 1038 C C . THR A 1 133 ? -7.691 34 11.695 1 91.75 133 THR A C 1
ATOM 1040 O O . THR A 1 133 ? -7.895 35.219 11.914 1 91.75 133 THR A O 1
ATOM 1043 N N . MET A 1 134 ? -7.141 33.25 12.594 1 92.81 134 MET A N 1
ATOM 1044 C CA . MET A 1 134 ? -6.688 33.688 13.898 1 92.81 134 MET A CA 1
ATOM 1045 C C . MET A 1 134 ? -5.648 34.812 13.766 1 92.81 134 MET A C 1
ATOM 1047 O O . MET A 1 134 ? -5.754 35.844 14.414 1 92.81 134 MET A O 1
ATOM 1051 N N . MET A 1 135 ? -4.75 34.562 12.922 1 91.75 135 MET A N 1
ATOM 1052 C CA . MET A 1 135 ? -3.67 35.531 12.734 1 91.75 135 MET A CA 1
ATOM 1053 C C . MET A 1 135 ? -4.199 36.844 12.133 1 91.75 135 MET A C 1
ATOM 1055 O O . MET A 1 135 ? -3.748 37.906 12.492 1 91.75 135 MET A O 1
ATOM 1059 N N . HIS A 1 136 ? -5.113 36.656 11.258 1 90.94 136 HIS A N 1
ATOM 1060 C CA . HIS A 1 136 ? -5.723 37.844 10.648 1 90.94 136 HIS A CA 1
ATOM 1061 C C . HIS A 1 136 ? -6.438 38.688 11.688 1 90.94 136 HIS A C 1
ATOM 1063 O O . HIS A 1 136 ? -6.273 39.906 11.711 1 90.94 136 HIS A O 1
ATOM 1069 N N . LEU A 1 137 ? -7.164 38.062 12.57 1 88.25 137 LEU A N 1
ATOM 1070 C CA . LEU A 1 137 ? -7.871 38.781 13.633 1 88.25 137 LEU A CA 1
ATOM 1071 C C . LEU A 1 137 ? -6.891 39.469 14.586 1 88.25 137 LEU A C 1
ATOM 1073 O O . LEU A 1 137 ? -7.098 40.625 14.984 1 88.25 137 LEU A O 1
ATOM 1077 N N . GLU A 1 138 ? -5.828 38.781 14.898 1 89.88 138 GLU A N 1
ATOM 1078 C CA . GLU A 1 138 ? -4.82 39.375 15.789 1 89.88 138 GLU A CA 1
ATOM 1079 C C . GLU A 1 138 ? -4.152 40.594 15.156 1 89.88 138 GLU A C 1
ATOM 1081 O O . GLU A 1 138 ? -3.871 41.562 15.844 1 89.88 138 GLU A O 1
ATOM 1086 N N . GLN A 1 139 ? -3.914 40.531 13.906 1 88.44 139 GLN A N 1
ATOM 1087 C CA . GLN A 1 139 ? -3.32 41.656 13.188 1 88.44 139 GLN A CA 1
ATOM 1088 C C . GLN A 1 139 ? -4.258 42.844 13.188 1 88.44 139 GLN A C 1
ATOM 1090 O O . GLN A 1 139 ? -3.811 44 13.344 1 88.44 139 GLN A O 1
ATOM 10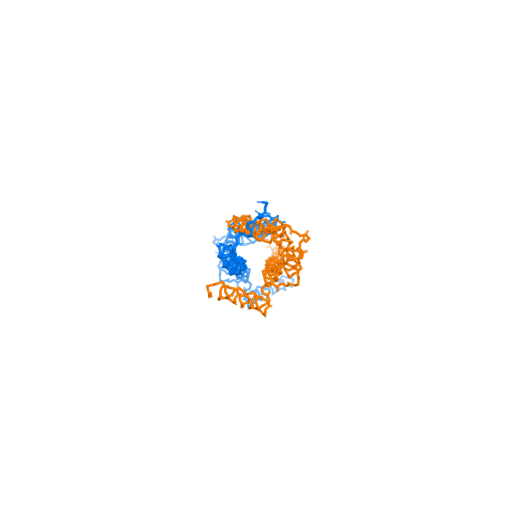95 N N . GLN A 1 140 ? -5.512 42.625 13.047 1 87.81 140 GLN A N 1
ATOM 1096 C CA . GLN A 1 140 ? -6.512 43.688 13.055 1 87.81 140 GLN A CA 1
ATOM 1097 C C . GLN A 1 140 ? -6.598 44.312 14.438 1 87.81 140 GLN A C 1
ATOM 1099 O O . GLN A 1 140 ? -6.734 45.562 14.539 1 87.81 140 GLN A O 1
ATOM 1104 N N . ILE A 1 141 ? -6.52 43.562 15.453 1 88.12 141 ILE A N 1
ATOM 1105 C CA . ILE A 1 141 ? -6.566 44.062 16.812 1 88.12 141 ILE A CA 1
ATOM 1106 C C . ILE A 1 141 ? -5.344 44.906 17.094 1 88.12 141 ILE A C 1
ATOM 1108 O O . ILE A 1 141 ? -5.465 46 17.688 1 88.12 141 ILE A O 1
ATOM 1112 N N . GLU A 1 142 ? -4.16 44.5 16.672 1 86.25 142 GLU A N 1
ATOM 1113 C CA . GLU A 1 142 ? -2.928 45.25 16.844 1 86.25 142 GLU A CA 1
ATOM 1114 C C . GLU A 1 142 ? -2.996 46.594 16.094 1 86.25 142 GLU A C 1
ATOM 1116 O O . GLU A 1 142 ? -2.508 47.625 16.594 1 86.25 142 GLU A O 1
ATOM 1121 N N . ALA A 1 143 ? -3.604 46.594 14.953 1 87.19 143 ALA A N 1
ATOM 1122 C CA . ALA A 1 143 ? -3.709 47.812 14.133 1 87.19 143 ALA A CA 1
ATOM 1123 C C . ALA A 1 143 ? -4.648 48.812 14.773 1 87.19 143 ALA A C 1
ATOM 1125 O O . ALA A 1 143 ? -4.488 50.031 14.578 1 87.19 143 ALA A O 1
ATOM 1126 N N . CYS A 1 144 ? -5.59 48.344 15.523 1 85.56 144 CYS A N 1
ATOM 1127 C CA . CYS A 1 144 ? -6.578 49.219 16.156 1 85.56 144 CYS A CA 1
ATOM 1128 C C . CYS A 1 144 ? -6.113 49.656 17.531 1 85.56 144 CYS A C 1
ATOM 1130 O O . CYS A 1 144 ? -6.715 50.562 18.141 1 85.56 144 CYS A O 1
ATOM 1132 N N . SER A 1 145 ? -5.145 49 18.141 1 80 145 SER A N 1
ATOM 1133 C CA . SER A 1 145 ? -4.66 49.344 19.484 1 80 145 SER A CA 1
ATOM 1134 C C . SER A 1 145 ? -3.779 50.594 19.453 1 80 145 SER A C 1
ATOM 1136 O O . SER A 1 145 ? -2.912 50.719 18.578 1 80 145 SER A O 1
ATOM 1138 N N . PRO A 1 146 ? -4.082 51.75 20.141 1 74.75 146 PRO A N 1
ATOM 1139 C CA . PRO A 1 146 ? -3.32 53 20.188 1 74.75 146 PRO A CA 1
ATOM 1140 C C . PRO A 1 146 ? -1.875 52.781 20.625 1 74.75 146 PRO A C 1
ATOM 1142 O O . PRO A 1 146 ? -1.596 51.906 21.422 1 74.75 146 PRO A O 1
ATOM 1145 N N . LYS A 1 147 ? -0.946 52.781 19.703 1 60.81 147 LYS A N 1
ATOM 1146 C CA . LYS A 1 147 ? 0.477 52.781 20.031 1 60.81 147 LYS A CA 1
ATOM 1147 C C . LYS A 1 147 ? 0.766 53.625 21.266 1 60.81 147 LYS A C 1
ATOM 1149 O O . LYS A 1 147 ? 0.346 54.781 21.328 1 60.81 147 LYS A O 1
ATOM 1154 N N . LEU A 1 148 ? 0.775 53.281 22.469 1 55.69 148 LEU A N 1
ATOM 1155 C CA . LEU A 1 148 ? 1.205 54.125 23.578 1 55.69 148 LEU A CA 1
ATOM 1156 C C . LEU A 1 148 ? 2.451 54.938 23.203 1 55.69 148 LEU A C 1
ATOM 1158 O O . LEU A 1 148 ? 3.469 54.344 22.828 1 55.69 148 LEU A O 1
ATOM 1162 N N . SER A 1 149 ? 2.316 56 22.641 1 49.81 149 SER A N 1
ATOM 1163 C CA . SER A 1 149 ? 3.359 57.031 22.531 1 49.81 149 SER A CA 1
ATOM 1164 C C . SER A 1 149 ? 4.199 57.094 23.797 1 49.81 149 SER A C 1
ATOM 1166 O O . SER A 1 149 ? 3.656 57.094 24.906 1 49.81 149 SER A O 1
ATOM 1168 N N . ASP A 1 150 ? 5.426 56.562 23.781 1 46.75 150 ASP A N 1
ATOM 1169 C CA . ASP A 1 150 ? 6.461 57.031 24.688 1 46.75 150 ASP A CA 1
ATOM 1170 C C . ASP A 1 150 ? 6.355 58.531 24.906 1 46.75 150 ASP A C 1
ATOM 1172 O O . ASP A 1 150 ? 6.516 59.312 23.953 1 46.75 150 ASP A O 1
ATOM 1176 N N . ASN A 1 151 ? 5.414 59.031 25.625 1 39.84 151 ASN A N 1
ATOM 1177 C CA . ASN A 1 151 ? 5.762 60.312 26.188 1 39.84 151 ASN A CA 1
ATOM 1178 C C . ASN A 1 151 ? 7.117 60.281 26.891 1 39.84 151 ASN A C 1
ATOM 1180 O O . ASN A 1 151 ? 7.27 59.625 27.922 1 39.84 151 ASN A O 1
ATOM 1184 N N . ASN A 1 152 ? 8.211 60 26.094 1 31.89 152 ASN A N 1
ATOM 1185 C CA . ASN A 1 152 ? 9.258 60.938 26.453 1 31.89 152 ASN A CA 1
ATOM 1186 C C . ASN A 1 152 ? 8.844 62.375 26.109 1 31.89 152 ASN A C 1
ATOM 1188 O O . ASN A 1 152 ? 8.312 62.656 25.031 1 31.89 152 ASN A O 1
ATOM 1192 N N . MET B 1 1 ? -15.234 50.562 19.703 1 61.69 1 MET B N 1
ATOM 1193 C CA . MET B 1 1 ? -16.25 49.562 19.375 1 61.69 1 MET B CA 1
ATOM 1194 C C . MET B 1 1 ? -15.656 48.469 18.484 1 61.69 1 MET B C 1
ATOM 1196 O O . MET B 1 1 ? -15.812 47.281 18.781 1 61.69 1 MET B O 1
ATOM 1200 N N . ALA B 1 2 ? -14.758 48.812 17.578 1 83.81 2 ALA B N 1
ATOM 1201 C CA . ALA B 1 2 ? -14.219 47.875 16.609 1 83.81 2 ALA B CA 1
ATOM 1202 C C . ALA B 1 2 ? -13.227 46.906 17.281 1 83.81 2 ALA B C 1
ATOM 1204 O O . ALA B 1 2 ? -13.242 45.719 17.031 1 83.81 2 ALA B O 1
ATOM 1205 N N . LEU B 1 3 ? -12.594 47.406 18.281 1 87.5 3 LEU B N 1
ATOM 1206 C CA . LEU B 1 3 ? -11.562 46.625 18.938 1 87.5 3 LEU B CA 1
ATOM 1207 C C . LEU B 1 3 ? -12.18 45.531 19.828 1 87.5 3 LEU B C 1
ATOM 1209 O O . LEU B 1 3 ? -11.703 44.406 19.844 1 87.5 3 LEU B O 1
ATOM 1213 N N . VAL B 1 4 ? -13.219 45.938 20.516 1 88.5 4 VAL B N 1
ATOM 1214 C CA . VAL B 1 4 ? -13.883 45 21.422 1 88.5 4 VAL B CA 1
ATOM 1215 C C . VAL B 1 4 ? -14.5 43.844 20.641 1 88.5 4 VAL B C 1
ATOM 1217 O O . VAL B 1 4 ? -14.406 42.688 21.047 1 88.5 4 VAL B O 1
ATOM 1220 N N . SER B 1 5 ? -15.125 44.125 19.484 1 89.19 5 SER B N 1
ATOM 1221 C CA . SER B 1 5 ? -15.727 43.125 18.641 1 89.19 5 SER B CA 1
ATOM 1222 C C . SER B 1 5 ? -14.68 42.156 18.062 1 89.19 5 SER B C 1
ATOM 1224 O O . SER B 1 5 ? -14.898 40.969 17.984 1 89.19 5 SER B O 1
ATOM 1226 N N . LEU B 1 6 ? -13.578 42.688 17.672 1 89.75 6 LEU B N 1
ATOM 1227 C CA . LEU B 1 6 ? -12.492 41.875 17.125 1 89.75 6 LEU B CA 1
ATOM 1228 C C . LEU B 1 6 ? -11.938 40.938 18.172 1 89.75 6 LEU B C 1
ATOM 1230 O O . LEU B 1 6 ? -11.68 39.75 17.891 1 89.75 6 LEU B O 1
ATOM 1234 N N . LYS B 1 7 ? -11.781 41.438 19.344 1 91.25 7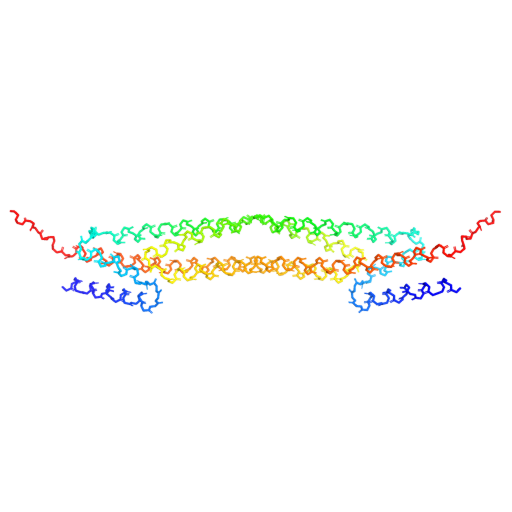 LYS B N 1
ATOM 1235 C CA . LYS B 1 7 ? -11.281 40.594 20.438 1 91.25 7 LYS B CA 1
ATOM 1236 C C . LYS B 1 7 ? -12.273 39.5 20.781 1 91.25 7 LYS B C 1
ATOM 1238 O O . LYS B 1 7 ? -11.867 38.344 21.078 1 91.25 7 LYS B O 1
ATOM 1243 N N . ALA B 1 8 ? -13.523 39.844 20.703 1 90.44 8 ALA B N 1
ATOM 1244 C CA . ALA B 1 8 ? -14.562 38.844 20.969 1 90.44 8 ALA B CA 1
ATOM 1245 C C . ALA B 1 8 ? -14.555 37.75 19.906 1 90.44 8 ALA B C 1
ATOM 1247 O O . ALA B 1 8 ? -14.711 36.562 20.219 1 90.44 8 ALA B O 1
ATOM 1248 N N . ARG B 1 9 ? -14.359 38.125 18.641 1 89.19 9 ARG B N 1
ATOM 1249 C CA . ARG B 1 9 ? -14.305 37.156 17.547 1 89.19 9 ARG B CA 1
ATOM 1250 C C . ARG B 1 9 ? -13.102 36.219 17.703 1 89.19 9 ARG B C 1
ATOM 1252 O O . ARG B 1 9 ? -13.211 35.031 17.469 1 89.19 9 ARG B O 1
ATOM 1259 N N . LEU B 1 10 ? -11.977 36.812 18.094 1 92.62 10 LEU B N 1
ATOM 1260 C CA . LEU B 1 10 ? -10.773 36 18.312 1 92.62 10 LEU B CA 1
ATOM 1261 C C . LEU B 1 10 ? -10.977 35 19.438 1 92.62 10 LEU B C 1
ATOM 1263 O O . LEU B 1 10 ? -10.648 33.844 19.281 1 92.62 10 LEU B O 1
ATOM 1267 N N . ASN B 1 11 ? -11.539 35.5 20.547 1 91.94 11 ASN B N 1
ATOM 1268 C CA . ASN B 1 11 ? -11.781 34.625 21.703 1 91.94 11 ASN B CA 1
ATOM 1269 C C . ASN B 1 11 ? -12.75 33.5 21.359 1 91.94 11 ASN B C 1
ATOM 1271 O O . ASN B 1 11 ? -12.562 32.375 21.781 1 91.94 11 ASN B O 1
ATOM 1275 N N . THR B 1 12 ? -13.711 33.812 20.531 1 90.75 12 THR B N 1
ATOM 1276 C CA . THR B 1 12 ? -14.672 32.781 20.094 1 90.75 12 THR B CA 1
ATOM 1277 C C . THR B 1 12 ? -13.992 31.734 19.219 1 90.75 12 THR B C 1
ATOM 1279 O O . THR B 1 12 ? -14.211 30.547 19.406 1 90.75 12 THR B O 1
ATOM 1282 N N . LEU B 1 13 ? -13.195 32.219 18.297 1 90.88 13 LEU B N 1
ATOM 1283 C CA . LEU B 1 13 ? -12.484 31.297 17.406 1 90.88 13 LEU B CA 1
ATOM 1284 C C . LEU B 1 13 ? -11.57 30.359 18.188 1 90.88 13 LEU B C 1
ATOM 1286 O O . LEU B 1 13 ? -11.586 29.141 17.969 1 90.88 13 LEU B O 1
ATOM 1290 N N . LEU B 1 14 ? -10.844 30.938 19.094 1 94.62 14 LEU B N 1
ATOM 1291 C CA . LEU B 1 14 ? -9.938 30.141 19.906 1 94.62 14 LEU B CA 1
ATOM 1292 C C . LEU B 1 14 ? -10.711 29.125 20.75 1 94.62 14 LEU B C 1
ATOM 1294 O O . LEU B 1 14 ? -10.312 27.969 20.859 1 94.62 14 LEU B O 1
ATOM 1298 N N . ALA B 1 15 ? -11.852 29.594 21.312 1 91.62 15 ALA B N 1
ATOM 1299 C CA . ALA B 1 15 ? -12.688 28.703 22.109 1 91.62 15 ALA B CA 1
ATOM 1300 C C . ALA B 1 15 ? -13.172 27.516 21.266 1 91.62 15 ALA B C 1
ATOM 1302 O O . ALA B 1 15 ? -13.18 26.375 21.734 1 91.62 15 ALA B O 1
ATOM 1303 N N . ILE B 1 16 ? -13.484 27.766 20.109 1 88.19 16 ILE B N 1
ATOM 1304 C CA . ILE B 1 16 ? -13.961 26.734 19.203 1 88.19 16 ILE B CA 1
ATOM 1305 C C . ILE B 1 16 ? -12.82 25.766 18.859 1 88.19 16 ILE B C 1
ATOM 1307 O O . ILE B 1 16 ? -13.008 24.547 18.844 1 88.19 16 ILE B O 1
ATOM 1311 N N . MET B 1 17 ? -11.609 26.328 18.625 1 92.69 17 MET B N 1
ATOM 1312 C CA . MET B 1 17 ? -10.469 25.5 18.234 1 92.69 17 MET B CA 1
ATOM 1313 C C . MET B 1 17 ? -10.062 24.578 19.375 1 92.69 17 MET B C 1
ATOM 1315 O O . MET B 1 17 ? -9.688 23.422 19.141 1 92.69 17 MET B O 1
ATOM 1319 N N . TYR B 1 18 ? -10.227 25.047 20.562 1 93.5 18 TYR B N 1
ATOM 1320 C CA . TYR B 1 18 ? -9.922 24.203 21.719 1 93.5 18 TYR B CA 1
ATOM 1321 C C . TYR B 1 18 ? -11.016 23.156 21.938 1 93.5 18 TYR B C 1
ATOM 1323 O O . TYR B 1 18 ? -10.719 21.984 22.141 1 93.5 18 TYR B O 1
ATOM 1331 N N . ALA B 1 19 ? -12.281 23.547 21.797 1 89.69 19 ALA B N 1
ATOM 1332 C CA . ALA B 1 19 ? -13.422 22.672 22.062 1 89.69 19 ALA B CA 1
ATOM 1333 C C . ALA B 1 19 ? -13.5 21.547 21.031 1 89.69 19 ALA B C 1
ATOM 1335 O O . ALA B 1 19 ? -13.891 20.422 21.344 1 89.69 19 ALA B O 1
ATOM 1336 N N . SER B 1 20 ? -13.102 21.844 19.844 1 88.88 20 SER B N 1
ATOM 1337 C CA . SER B 1 20 ? -13.172 20.859 18.766 1 88.88 20 SER B CA 1
ATOM 1338 C C . SER B 1 20 ? -11.945 19.953 18.766 1 88.88 20 SER B C 1
ATOM 1340 O O . SER B 1 20 ? -11.867 18.984 18 1 88.88 20 SER B O 1
ATOM 1342 N N . GLY B 1 21 ? -10.93 20.266 19.578 1 89 21 GLY B N 1
ATOM 1343 C CA . GLY B 1 21 ? -9.711 19.469 19.656 1 89 21 GLY B CA 1
ATOM 1344 C C . GLY B 1 21 ? -8.672 19.859 18.625 1 89 21 GLY B C 1
ATOM 1345 O O . GLY B 1 21 ? -7.688 19.156 18.422 1 89 21 GLY B O 1
ATOM 1346 N N . THR B 1 22 ? -8.891 20.953 17.938 1 93.62 22 THR B N 1
ATOM 1347 C CA . THR B 1 22 ? -7.918 21.453 16.969 1 93.62 22 THR B CA 1
ATOM 1348 C C . THR B 1 22 ? -6.621 21.859 17.656 1 93.62 22 THR B C 1
ATOM 1350 O O . THR B 1 22 ? -5.531 21.578 17.156 1 93.62 22 THR B O 1
ATOM 1353 N N . LEU B 1 23 ? -6.746 22.469 18.828 1 96.62 23 LEU B N 1
ATOM 1354 C CA . LEU B 1 23 ? -5.613 22.922 19.625 1 96.62 23 LEU B CA 1
ATOM 1355 C C . LEU B 1 23 ? -5.609 22.266 21 1 96.62 23 LEU B C 1
ATOM 1357 O O . LEU B 1 23 ? -6.656 21.828 21.484 1 96.62 23 LEU B O 1
ATOM 1361 N N . ASP B 1 24 ? -4.406 22.156 21.547 1 96.69 24 ASP B N 1
ATOM 1362 C CA . ASP B 1 24 ? -4.316 21.578 22.891 1 96.69 24 ASP B CA 1
ATOM 1363 C C . ASP B 1 24 ? -3.582 22.5 23.844 1 96.69 24 ASP B C 1
ATOM 1365 O O . ASP B 1 24 ? -3.48 23.703 23.594 1 96.69 24 ASP B O 1
ATOM 1369 N N . LYS B 1 25 ? -3.219 21.969 24.984 1 97.06 25 LYS B N 1
ATOM 1370 C CA . LYS B 1 25 ? -2.645 22.766 26.062 1 97.06 25 LYS B CA 1
ATOM 1371 C C . LYS B 1 25 ? -1.314 23.391 25.641 1 97.06 25 LYS B C 1
ATOM 1373 O O . LYS B 1 25 ? -0.94 24.453 26.125 1 97.06 25 LYS B O 1
ATOM 1378 N N . GLN B 1 26 ? -0.648 22.734 24.75 1 96.88 26 GLN B N 1
ATOM 1379 C CA . GLN B 1 26 ? 0.62 23.281 24.281 1 96.88 26 GLN B CA 1
ATOM 1380 C C . GLN B 1 26 ? 0.419 24.641 23.625 1 96.88 26 GLN B C 1
ATOM 1382 O O . GLN B 1 26 ? 1.197 25.578 23.859 1 96.88 26 GLN B O 1
ATOM 1387 N N . PHE B 1 27 ? -0.59 24.797 22.828 1 97.5 27 PHE B N 1
ATOM 1388 C CA . PHE B 1 27 ? -0.845 26.094 22.188 1 97.5 27 PHE B CA 1
ATOM 1389 C C . PHE B 1 27 ? -1.204 27.156 23.219 1 97.5 27 PHE B C 1
ATOM 1391 O O . PHE B 1 27 ? -0.798 28.312 23.094 1 97.5 27 PHE B O 1
ATOM 1398 N N . ARG B 1 28 ? -1.929 26.75 24.219 1 96.19 28 ARG B N 1
ATOM 1399 C CA . ARG B 1 28 ? -2.273 27.672 25.297 1 96.19 28 ARG B CA 1
ATOM 1400 C C . ARG B 1 28 ? -1.022 28.172 26.016 1 96.19 28 ARG B C 1
ATOM 1402 O O . ARG B 1 28 ? -0.931 29.344 26.359 1 96.19 28 ARG B O 1
ATOM 1409 N N . ARG B 1 29 ? -0.153 27.25 26.203 1 96.88 29 ARG B N 1
ATOM 1410 C CA . ARG B 1 29 ? 1.103 27.625 26.844 1 96.88 29 ARG B CA 1
ATOM 1411 C C . ARG B 1 29 ? 1.871 28.641 26.016 1 96.88 29 ARG B C 1
ATOM 1413 O O . ARG B 1 29 ? 2.375 29.625 26.547 1 96.88 29 ARG B O 1
ATOM 1420 N N . LEU B 1 30 ? 1.927 28.469 24.75 1 96.44 30 LEU B N 1
ATOM 1421 C CA . LEU B 1 30 ? 2.629 29.375 23.859 1 96.44 30 LEU B CA 1
ATOM 1422 C C . LEU B 1 30 ? 1.999 30.766 23.906 1 96.44 30 LEU B C 1
ATOM 1424 O O . LEU B 1 30 ? 2.709 31.781 23.969 1 96.44 30 LEU B O 1
ATOM 1428 N N . ARG B 1 31 ? 0.708 30.766 23.891 1 94.94 31 ARG B N 1
ATOM 1429 C CA . ARG B 1 31 ? -0.005 32.031 23.922 1 94.94 31 ARG B CA 1
ATOM 1430 C C . ARG B 1 31 ? 0.231 32.75 25.25 1 94.94 31 ARG B C 1
ATOM 1432 O O . ARG B 1 31 ? 0.417 33.969 25.281 1 94.94 31 ARG B O 1
ATOM 1439 N N . SER B 1 32 ? 0.27 32 26.375 1 95.81 32 SER B N 1
ATOM 1440 C CA . SER B 1 32 ? 0.477 32.594 27.688 1 95.81 32 SER B CA 1
ATOM 1441 C C . SER B 1 32 ? 1.876 33.188 27.828 1 95.81 32 SER B C 1
ATOM 1443 O O . SER B 1 32 ? 2.064 34.188 28.5 1 95.81 32 SER B O 1
ATOM 1445 N N . MET B 1 33 ? 2.795 32.562 27.156 1 95.62 33 MET B N 1
ATOM 1446 C CA . MET B 1 33 ? 4.164 33.094 27.188 1 95.62 33 MET B CA 1
ATOM 1447 C C . MET B 1 33 ? 4.246 34.438 26.516 1 95.62 33 MET B C 1
ATOM 1449 O O . MET B 1 33 ? 4.965 35.344 26.984 1 95.62 33 MET 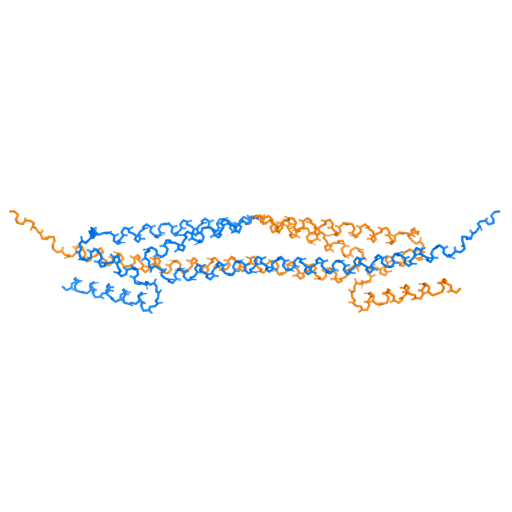B O 1
ATOM 1453 N N . GLU B 1 34 ? 3.541 34.594 25.5 1 92.5 34 GLU B N 1
ATOM 1454 C CA . GLU B 1 34 ? 3.514 35.875 24.828 1 92.5 34 GLU B CA 1
ATOM 1455 C C . GLU B 1 34 ? 2.762 36.938 25.641 1 92.5 34 GLU B C 1
ATOM 1457 O O . GLU B 1 34 ? 3.201 38.062 25.766 1 92.5 34 GLU B O 1
ATOM 1462 N N . GLU B 1 35 ? 1.665 36.562 26.25 1 90.25 35 GLU B N 1
ATOM 1463 C CA . GLU B 1 35 ? 0.809 37.438 27.016 1 90.25 35 GLU B CA 1
ATOM 1464 C C . GLU B 1 35 ? 1.5 37.906 28.297 1 90.25 35 GLU B C 1
ATOM 1466 O O . GLU B 1 35 ? 1.327 39.062 28.734 1 90.25 35 GLU B O 1
ATOM 1471 N N . ASP B 1 36 ? 2.342 37.031 28.812 1 93.25 36 ASP B N 1
ATOM 1472 C CA . ASP B 1 36 ? 2.949 37.375 30.094 1 93.25 36 ASP B CA 1
ATOM 1473 C C . ASP B 1 36 ? 4.324 38 29.891 1 93.25 36 ASP B C 1
ATOM 1475 O O . ASP B 1 36 ? 5.02 38.312 30.859 1 93.25 36 ASP B O 1
ATOM 1479 N N . GLY B 1 37 ? 4.77 38.125 28.672 1 92.25 37 GLY B N 1
ATOM 1480 C CA . GLY B 1 37 ? 5.996 38.844 28.359 1 92.25 37 GLY B CA 1
ATOM 1481 C C . GLY B 1 37 ? 7.219 37.938 28.312 1 92.25 37 GLY B C 1
ATOM 1482 O O . GLY B 1 37 ? 8.328 38.406 28.031 1 92.25 37 GLY B O 1
ATOM 1483 N N . SER B 1 38 ? 7.047 36.688 28.578 1 95.19 38 SER B N 1
ATOM 1484 C CA . SER B 1 38 ? 8.156 35.719 28.516 1 95.19 38 SER B CA 1
ATOM 1485 C C . SER B 1 38 ? 8.609 35.5 27.078 1 95.19 38 SER B C 1
ATOM 1487 O O . SER B 1 38 ? 9.719 35 26.844 1 95.19 38 SER B O 1
ATOM 1489 N N . ALA B 1 39 ? 7.715 35.844 26.141 1 93.5 39 ALA B N 1
ATOM 1490 C CA . ALA B 1 39 ? 8.047 35.781 24.719 1 93.5 39 ALA B CA 1
ATOM 1491 C C . ALA B 1 39 ? 7.723 37.125 24.047 1 93.5 39 ALA B C 1
ATOM 1493 O O . ALA B 1 39 ? 6.82 37.844 24.469 1 93.5 39 ALA B O 1
ATOM 1494 N N . PRO B 1 40 ? 8.469 37.4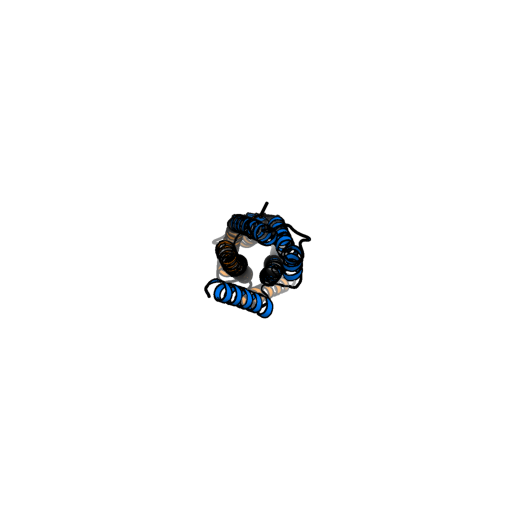38 23.078 1 93.06 40 PRO B N 1
ATOM 1495 C CA . PRO B 1 40 ? 8.25 38.719 22.406 1 93.06 40 PRO B CA 1
ATOM 1496 C C . PRO B 1 40 ? 6.914 38.75 21.672 1 93.06 40 PRO B C 1
ATOM 1498 O O . PRO B 1 40 ? 6.359 37.719 21.328 1 93.06 40 PRO B O 1
ATOM 1501 N N . PRO B 1 41 ? 6.414 40 21.484 1 88.69 41 PRO B N 1
ATOM 1502 C CA . PRO B 1 41 ? 5.215 40.125 20.656 1 88.69 41 PRO B CA 1
ATOM 1503 C C . PRO B 1 41 ? 5.387 39.531 19.266 1 88.69 41 PRO B C 1
ATOM 1505 O O . PRO B 1 41 ? 6.445 39.688 1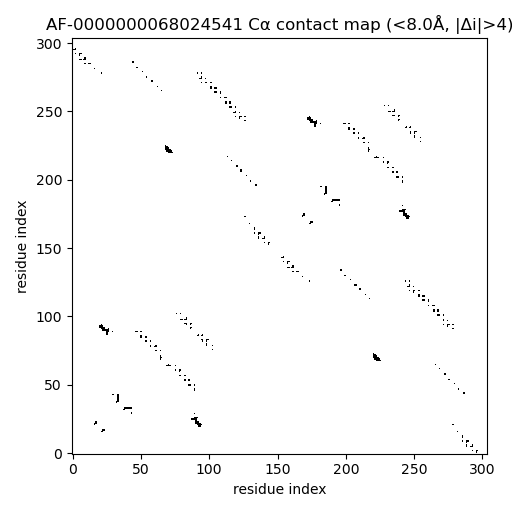8.641 1 88.69 41 PRO B O 1
ATOM 1508 N N . GLY B 1 42 ? 4.418 38.75 18.812 1 91.25 42 GLY B N 1
ATOM 1509 C CA . GLY B 1 42 ? 4.477 38.156 17.5 1 91.25 42 GLY B CA 1
ATOM 1510 C C . GLY B 1 42 ? 5.043 36.75 17.531 1 91.25 42 GLY B C 1
ATOM 1511 O O . GLY B 1 42 ? 5.082 36.062 16.5 1 91.25 42 GLY B O 1
ATOM 1512 N N . PHE B 1 43 ? 5.496 36.344 18.688 1 94.31 43 PHE B N 1
ATOM 1513 C CA . PHE B 1 43 ? 6.109 35.031 18.844 1 94.31 43 PHE B CA 1
ATOM 1514 C C . PHE B 1 43 ? 5.172 33.938 18.359 1 94.31 43 PHE B C 1
ATOM 1516 O O . PHE B 1 43 ? 5.582 33.062 17.594 1 94.31 43 PHE B O 1
ATOM 1523 N N . VAL B 1 44 ? 3.936 33.906 18.75 1 95.25 44 VAL B N 1
ATOM 1524 C CA . VAL B 1 44 ? 2.965 32.875 18.422 1 95.25 44 VAL B CA 1
ATOM 1525 C C . VAL B 1 44 ? 2.674 32.906 16.922 1 95.25 44 VAL B C 1
ATOM 1527 O O . VAL B 1 44 ? 2.631 31.875 16.266 1 95.25 44 VAL B O 1
ATOM 1530 N N . ALA B 1 45 ? 2.496 34.062 16.375 1 93.56 45 ALA B N 1
ATOM 1531 C CA . ALA B 1 45 ? 2.242 34.219 14.953 1 93.56 45 ALA B CA 1
ATOM 1532 C C . ALA B 1 45 ? 3.393 33.656 14.125 1 93.56 45 ALA B C 1
ATOM 1534 O O . ALA B 1 45 ? 3.17 32.969 13.117 1 93.56 45 ALA B O 1
ATOM 1535 N N . ASP B 1 46 ? 4.578 33.938 14.594 1 95.38 46 ASP B N 1
ATOM 1536 C CA . ASP B 1 46 ? 5.758 33.438 13.906 1 95.38 46 ASP B CA 1
ATOM 1537 C C . ASP B 1 46 ? 5.801 31.906 13.961 1 95.38 46 ASP B C 1
ATOM 1539 O O . ASP B 1 46 ? 6.109 31.266 12.961 1 95.38 46 ASP B O 1
ATOM 1543 N N . ALA B 1 47 ? 5.57 31.375 15.086 1 96.06 47 ALA B N 1
ATOM 1544 C CA . ALA B 1 47 ? 5.574 29.922 15.258 1 96.06 47 ALA B CA 1
ATOM 1545 C C . ALA B 1 47 ? 4.52 29.266 14.375 1 96.06 47 ALA B C 1
ATOM 1547 O O . ALA B 1 47 ? 4.793 28.25 13.727 1 96.06 47 ALA B O 1
ATOM 1548 N N . VAL B 1 48 ? 3.354 29.828 14.352 1 96.69 48 VAL B N 1
ATOM 1549 C CA . VAL B 1 48 ? 2.254 29.297 13.555 1 96.69 48 VAL B CA 1
ATOM 1550 C C . VAL B 1 48 ? 2.611 29.359 12.07 1 96.69 48 VAL B C 1
ATOM 1552 O O . VAL B 1 48 ? 2.391 28.406 11.32 1 96.69 48 VAL B O 1
ATOM 1555 N N . SER B 1 49 ? 3.129 30.484 11.617 1 95.88 49 SER B N 1
ATOM 1556 C CA . SER B 1 49 ? 3.521 30.641 10.219 1 95.88 49 SER B CA 1
ATOM 1557 C C . SER B 1 49 ? 4.566 29.609 9.812 1 95.88 49 SER B C 1
ATOM 1559 O O . SER B 1 49 ? 4.48 29.031 8.734 1 95.88 49 SER B O 1
ATOM 1561 N N . LEU B 1 50 ? 5.523 29.406 10.688 1 95.31 50 LEU B N 1
ATOM 1562 C CA . LEU B 1 50 ? 6.555 28.406 10.43 1 95.31 50 LEU B CA 1
ATOM 1563 C C . LEU B 1 50 ? 5.949 27 10.352 1 95.31 50 LEU B C 1
ATOM 1565 O O . LEU B 1 50 ? 6.297 26.219 9.469 1 95.31 50 LEU B O 1
ATOM 1569 N N . PHE B 1 51 ? 5.051 26.719 11.273 1 97.25 51 PHE B N 1
ATOM 1570 C CA . PHE B 1 51 ? 4.367 25.438 11.289 1 97.25 51 PHE B CA 1
ATOM 1571 C C . PHE B 1 51 ? 3.627 25.203 9.977 1 97.25 51 PHE B C 1
ATOM 1573 O O . PHE B 1 51 ? 3.74 24.141 9.375 1 97.25 51 PHE B O 1
ATOM 1580 N N . ILE B 1 52 ? 2.859 26.188 9.523 1 96.44 52 ILE B N 1
ATOM 1581 C CA . ILE B 1 52 ? 2.049 26.062 8.312 1 96.44 52 ILE B CA 1
ATOM 1582 C C . ILE B 1 52 ? 2.953 25.812 7.113 1 96.44 52 ILE B C 1
ATOM 1584 O O . ILE B 1 52 ? 2.686 24.906 6.305 1 96.44 52 ILE B O 1
ATOM 1588 N N . ARG B 1 53 ? 3.992 26.516 7.039 1 95.06 53 ARG B N 1
ATOM 1589 C CA . ARG B 1 53 ? 4.926 26.359 5.93 1 95.06 53 ARG B CA 1
ATOM 1590 C C . ARG B 1 53 ? 5.566 24.984 5.949 1 95.06 53 ARG B C 1
ATOM 1592 O O . ARG B 1 53 ? 5.629 24.297 4.918 1 95.06 53 ARG B O 1
ATOM 1599 N N . ASP B 1 54 ? 6.023 24.547 7.098 1 95.94 54 ASP B N 1
ATOM 1600 C CA . ASP B 1 54 ? 6.668 23.25 7.25 1 95.94 54 ASP B CA 1
ATOM 1601 C C . ASP B 1 54 ? 5.695 22.109 6.922 1 95.94 54 ASP B C 1
ATOM 1603 O O . ASP B 1 54 ? 6.031 21.203 6.168 1 95.94 54 ASP B O 1
ATOM 1607 N N . ALA B 1 55 ? 4.516 22.203 7.473 1 96.25 55 ALA B N 1
ATOM 1608 C CA . ALA B 1 55 ? 3.512 21.156 7.273 1 96.25 55 ALA B CA 1
ATOM 1609 C C . ALA B 1 55 ? 3.129 21.031 5.801 1 96.25 55 ALA B C 1
ATOM 1611 O O . ALA B 1 55 ? 3.012 19.938 5.27 1 96.25 55 ALA B O 1
ATOM 1612 N N . ASP B 1 56 ? 2.936 22.156 5.117 1 94.94 56 ASP B N 1
ATOM 1613 C CA . ASP B 1 56 ? 2.602 22.156 3.695 1 94.94 56 ASP B CA 1
ATOM 1614 C C . ASP B 1 56 ? 3.697 21.484 2.869 1 94.94 56 ASP B C 1
ATOM 1616 O O . ASP B 1 56 ? 3.41 20.672 1.997 1 94.94 56 ASP B O 1
ATOM 1620 N N . ARG B 1 57 ? 4.895 21.828 3.184 1 96.38 57 ARG B N 1
ATOM 1621 C CA . ARG B 1 57 ? 6.035 21.25 2.484 1 96.38 57 ARG B CA 1
ATOM 1622 C C . ARG B 1 57 ? 6.102 19.734 2.713 1 96.38 57 ARG B C 1
ATOM 1624 O O . ARG B 1 57 ? 6.285 18.969 1.767 1 96.38 57 ARG B O 1
ATOM 1631 N N . ILE B 1 58 ? 5.953 19.312 3.947 1 96.56 58 ILE B N 1
ATOM 1632 C CA . ILE B 1 58 ? 6.051 17.906 4.301 1 96.56 58 ILE B CA 1
ATOM 1633 C C . ILE B 1 58 ? 4.953 17.125 3.588 1 96.56 58 ILE B C 1
ATOM 1635 O O . ILE B 1 58 ? 5.215 16.062 3.004 1 96.56 58 ILE B O 1
ATOM 1639 N N . LEU B 1 59 ? 3.738 17.656 3.561 1 94.69 59 LEU B N 1
ATOM 1640 C CA . LEU B 1 59 ? 2.619 16.969 2.918 1 94.69 59 LEU B CA 1
ATOM 1641 C C . LEU B 1 59 ? 2.824 16.891 1.408 1 94.69 59 LEU B C 1
ATOM 1643 O O . LEU B 1 59 ? 2.467 15.891 0.779 1 94.69 59 LEU B O 1
ATOM 1647 N N . THR B 1 60 ? 3.383 17.922 0.82 1 93.12 60 THR B N 1
ATOM 1648 C CA . THR B 1 60 ? 3.715 17.922 -0.6 1 93.12 60 THR B CA 1
ATOM 1649 C C . THR B 1 60 ? 4.766 16.859 -0.907 1 93.12 60 THR B C 1
ATOM 1651 O O . THR B 1 60 ? 4.648 16.125 -1.894 1 93.12 60 THR B O 1
ATOM 1654 N N . ASP B 1 61 ? 5.758 16.766 -0.033 1 93.81 61 ASP B N 1
ATOM 1655 C CA . ASP B 1 61 ? 6.801 15.766 -0.192 1 93.81 61 ASP B CA 1
ATOM 1656 C C . ASP B 1 61 ? 6.219 14.352 -0.113 1 93.81 61 ASP B C 1
ATOM 1658 O O . ASP B 1 61 ? 6.582 13.484 -0.905 1 93.81 61 ASP B O 1
ATOM 1662 N N . ILE B 1 62 ? 5.289 14.141 0.805 1 92.12 62 ILE B N 1
ATOM 1663 C CA . ILE B 1 62 ? 4.656 12.836 0.964 1 92.12 62 ILE B CA 1
ATOM 1664 C C . ILE B 1 62 ? 3.852 12.5 -0.289 1 92.12 62 ILE B C 1
ATOM 1666 O O . ILE B 1 62 ? 3.936 11.383 -0.805 1 92.12 62 ILE B O 1
ATOM 1670 N N . ALA B 1 63 ? 3.109 13.5 -0.782 1 87.62 63 ALA B N 1
ATOM 1671 C CA . ALA B 1 63 ? 2.32 13.289 -1.994 1 87.62 63 ALA B CA 1
ATOM 1672 C C . ALA B 1 63 ? 3.215 12.922 -3.174 1 87.62 63 ALA B C 1
ATOM 1674 O O . ALA B 1 63 ? 2.873 12.047 -3.969 1 87.62 63 ALA B O 1
ATOM 1675 N N . GLY B 1 64 ? 4.316 13.625 -3.285 1 87.06 64 GLY B N 1
ATOM 1676 C CA . GLY B 1 64 ? 5.277 13.328 -4.336 1 87.06 64 GLY B CA 1
ATOM 1677 C C . GLY B 1 64 ? 5.832 11.922 -4.258 1 87.06 64 GLY B C 1
ATOM 1678 O O . GLY B 1 64 ? 5.992 11.25 -5.285 1 87.06 64 GLY B O 1
ATOM 1679 N N . LEU B 1 65 ? 6.105 11.438 -3.025 1 83.5 65 LEU B N 1
ATOM 1680 C CA . LEU B 1 65 ? 6.605 10.086 -2.818 1 83.5 65 LEU B CA 1
ATOM 1681 C C . LEU B 1 65 ? 5.555 9.055 -3.207 1 83.5 65 LEU B C 1
ATOM 1683 O O . LEU B 1 65 ? 5.875 8.039 -3.826 1 83.5 65 LEU B O 1
ATOM 1687 N N . MET B 1 66 ? 4.32 9.359 -2.918 1 78.69 66 MET B N 1
ATOM 1688 C CA . MET B 1 66 ? 3.244 8.383 -3.092 1 78.69 66 MET B CA 1
ATOM 1689 C C . MET B 1 66 ? 2.838 8.273 -4.559 1 78.69 66 MET B C 1
ATOM 1691 O O . MET B 1 66 ? 2.162 7.324 -4.949 1 78.69 66 MET B O 1
ATOM 1695 N N . LYS B 1 67 ? 3.211 9.273 -5.395 1 74.38 67 LYS B N 1
ATOM 1696 C CA . LYS B 1 67 ? 2.902 9.266 -6.824 1 74.38 67 LYS B CA 1
ATOM 1697 C C . LYS B 1 67 ? 3.957 8.492 -7.605 1 74.38 67 LYS B C 1
ATOM 1699 O O . LYS B 1 67 ? 3.754 8.164 -8.781 1 74.38 67 LYS B O 1
ATOM 1704 N N . GLN B 1 68 ? 4.992 8.25 -6.973 1 72.19 68 GLN B N 1
ATOM 1705 C CA . GLN B 1 68 ? 6.059 7.512 -7.648 1 72.19 68 GLN B CA 1
ATOM 1706 C C . GLN B 1 68 ? 5.676 6.047 -7.836 1 72.19 68 GLN B C 1
ATOM 1708 O O . GLN B 1 68 ? 4.906 5.492 -7.051 1 72.19 68 GLN B O 1
ATOM 1713 N N . PRO B 1 69 ? 6.18 5.508 -8.891 1 64.12 69 PRO B N 1
ATOM 1714 C CA . PRO B 1 69 ? 5.926 4.082 -9.133 1 64.12 69 PRO B CA 1
ATOM 1715 C C . PRO B 1 69 ? 6.438 3.193 -8 1 64.12 69 PRO B C 1
ATOM 1717 O O . PRO B 1 69 ? 5.906 2.102 -7.781 1 64.12 69 PRO B O 1
ATOM 1720 N N . VAL B 1 70 ? 7.484 3.783 -7.328 1 62.75 70 VAL B N 1
ATOM 1721 C CA . VAL B 1 70 ? 8.07 3.111 -6.172 1 62.75 70 VAL B CA 1
ATOM 1722 C C . VAL B 1 70 ? 7.949 4 -4.938 1 62.75 70 VAL B C 1
ATOM 1724 O O . VAL B 1 70 ? 8.5 5.105 -4.906 1 62.75 70 VAL B O 1
ATOM 1727 N N . VAL B 1 71 ? 7.184 3.438 -4.004 1 69.25 71 VAL B N 1
ATOM 1728 C CA . VAL B 1 71 ? 6.98 4.277 -2.826 1 69.25 71 VAL B CA 1
ATOM 1729 C C . VAL B 1 71 ? 7.922 3.838 -1.709 1 69.25 71 VAL B C 1
ATOM 1731 O O . VAL B 1 71 ? 7.98 2.652 -1.369 1 69.25 71 VAL B O 1
ATOM 1734 N N . ASP B 1 72 ? 8.695 4.715 -1.209 1 76.44 72 ASP B N 1
ATOM 1735 C CA . ASP B 1 72 ? 9.547 4.496 -0.043 1 76.44 72 ASP B CA 1
ATOM 1736 C C . ASP B 1 72 ? 8.758 4.656 1.252 1 76.44 72 ASP B C 1
ATOM 1738 O O . ASP B 1 72 ? 8.578 5.773 1.745 1 76.44 72 ASP B O 1
ATOM 1742 N N . VAL B 1 73 ? 8.406 3.574 1.814 1 78.12 73 VAL B N 1
ATOM 1743 C CA . VAL B 1 73 ? 7.527 3.543 2.977 1 78.12 73 VAL B CA 1
ATOM 1744 C C . VAL B 1 73 ? 8.227 4.172 4.176 1 78.12 73 VAL B C 1
ATOM 1746 O O . VAL B 1 73 ? 7.609 4.887 4.965 1 78.12 73 VAL B O 1
ATOM 1749 N N . AS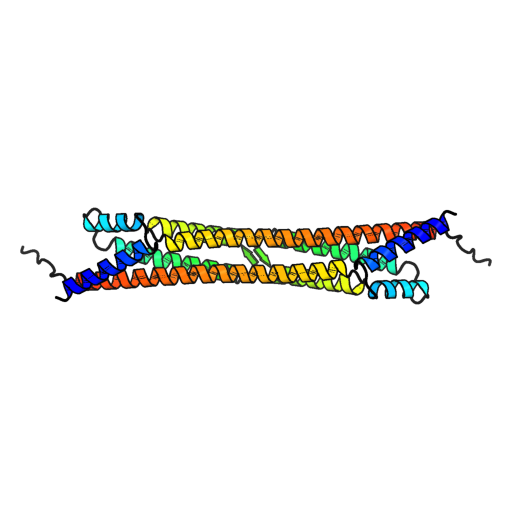P B 1 74 ? 9.531 3.871 4.266 1 83.75 74 ASP B N 1
ATOM 1750 C CA . ASP B 1 74 ? 10.297 4.406 5.387 1 83.75 74 ASP B CA 1
ATOM 1751 C C . ASP B 1 74 ? 10.406 5.93 5.301 1 83.75 74 ASP B C 1
ATOM 1753 O O . ASP B 1 74 ? 10.312 6.617 6.32 1 83.75 74 ASP B O 1
ATOM 1757 N N . GLU B 1 75 ? 10.57 6.379 4.16 1 88.06 75 GLU B N 1
ATOM 1758 C CA . GLU B 1 75 ? 10.656 7.824 3.977 1 88.06 75 GLU B CA 1
ATOM 1759 C C . GLU B 1 75 ? 9.312 8.492 4.266 1 88.06 75 GLU B C 1
ATOM 1761 O O . GLU B 1 75 ? 9.273 9.562 4.887 1 88.06 75 GLU B O 1
ATOM 1766 N N . VAL B 1 76 ? 8.25 7.891 3.809 1 88.56 76 VAL B N 1
ATOM 1767 C CA . VAL B 1 76 ? 6.918 8.422 4.102 1 88.56 76 VAL B CA 1
ATOM 1768 C C . VAL B 1 76 ? 6.707 8.484 5.613 1 88.56 76 VAL B C 1
ATOM 1770 O O . VAL B 1 76 ? 6.289 9.508 6.145 1 88.56 76 VAL B O 1
ATOM 1773 N N . ASP B 1 77 ? 7.078 7.406 6.273 1 90.69 77 ASP B N 1
ATOM 1774 C CA . ASP B 1 77 ? 6.902 7.336 7.719 1 90.69 77 ASP B CA 1
ATOM 1775 C C . ASP B 1 77 ? 7.734 8.406 8.422 1 90.69 77 ASP B C 1
ATOM 1777 O O . ASP B 1 77 ? 7.262 9.047 9.367 1 90.69 77 ASP B O 1
ATOM 1781 N N . ALA B 1 78 ? 8.93 8.633 7.988 1 94.31 78 ALA B N 1
ATOM 1782 C CA . ALA B 1 78 ? 9.812 9.633 8.586 1 94.31 78 ALA B CA 1
ATOM 1783 C C . ALA B 1 78 ? 9.234 11.039 8.438 1 94.31 78 ALA B C 1
ATOM 1785 O O . ALA B 1 78 ? 9.289 11.836 9.375 1 94.31 78 ALA B O 1
ATOM 1786 N N . LEU B 1 79 ? 8.688 11.289 7.273 1 95.94 79 LEU B N 1
ATOM 1787 C CA . LEU B 1 79 ? 8.094 12.594 7.023 1 95.94 79 LEU B CA 1
ATOM 1788 C C . LEU B 1 79 ? 6.867 12.805 7.898 1 95.94 79 LEU B C 1
ATOM 1790 O O . LEU B 1 79 ? 6.676 13.891 8.453 1 95.94 79 LEU B O 1
ATOM 1794 N N . VAL B 1 80 ? 6.078 11.766 8.07 1 96.31 80 VAL B N 1
ATOM 1795 C CA . VAL B 1 80 ? 4.883 11.898 8.898 1 96.31 80 VAL B CA 1
ATOM 1796 C C . VAL B 1 80 ? 5.289 12.094 10.359 1 96.31 80 VAL B C 1
ATOM 1798 O O . VAL B 1 80 ? 4.68 12.898 11.078 1 96.31 80 VAL B O 1
ATOM 1801 N N . ARG B 1 81 ? 6.301 11.445 10.812 1 97.12 81 ARG B N 1
ATOM 1802 C CA . ARG B 1 81 ? 6.805 11.617 12.172 1 97.12 81 ARG B CA 1
ATOM 1803 C C . ARG B 1 81 ? 7.312 13.039 12.398 1 97.12 81 ARG B C 1
ATOM 1805 O O . ARG B 1 81 ? 7.109 13.609 13.469 1 97.12 81 ARG B O 1
ATOM 1812 N N . ARG B 1 82 ? 7.965 13.578 11.43 1 97.62 82 ARG B N 1
ATOM 1813 C CA . ARG B 1 82 ? 8.391 14.969 11.492 1 97.62 82 ARG B CA 1
ATOM 1814 C C . ARG B 1 82 ? 7.195 15.906 11.617 1 97.62 82 ARG B C 1
ATOM 1816 O O . ARG B 1 82 ? 7.223 16.859 12.398 1 97.62 82 ARG B O 1
ATOM 1823 N N . LEU B 1 83 ? 6.176 15.594 10.828 1 97.88 83 LEU B N 1
ATOM 1824 C CA . LEU B 1 83 ? 4.961 16.406 10.898 1 97.88 83 LEU B CA 1
ATOM 1825 C C . LEU B 1 83 ? 4.312 16.297 12.273 1 97.88 83 LEU B C 1
ATOM 1827 O O . LEU B 1 83 ? 3.879 17.297 12.836 1 97.88 83 LEU B O 1
ATOM 1831 N N . GLN B 1 84 ? 4.352 15.094 12.789 1 97.19 84 GLN B N 1
ATOM 1832 C CA . GLN B 1 84 ? 3.822 14.883 14.133 1 97.19 84 GLN B CA 1
ATOM 1833 C C . GLN B 1 84 ? 4.57 15.734 15.156 1 97.19 84 GLN B C 1
ATOM 1835 O O . GLN B 1 84 ? 3.953 16.344 16.031 1 97.19 84 GLN B O 1
ATOM 1840 N N . GLY B 1 85 ? 5.836 15.75 14.992 1 97.69 85 GLY B N 1
ATOM 1841 C CA . GLY B 1 85 ? 6.637 16.594 15.867 1 97.69 85 GLY B CA 1
ATOM 1842 C C . GLY B 1 85 ? 6.262 18.062 15.789 1 97.69 85 GLY B C 1
ATOM 1843 O O . GLY B 1 85 ? 6.141 18.734 16.828 1 97.69 85 GLY B O 1
ATOM 1844 N N . SER B 1 86 ? 6.125 18.531 14.609 1 97.19 86 SER B N 1
ATOM 1845 C CA . SER B 1 86 ? 5.711 19.906 14.414 1 97.19 86 SER B CA 1
ATOM 1846 C C . SER B 1 86 ? 4.348 20.172 15.039 1 97.19 86 SER B C 1
ATOM 1848 O O . SER B 1 86 ? 4.148 21.219 15.68 1 97.19 86 SER B O 1
ATOM 1850 N N . CYS B 1 87 ? 3.469 19.25 14.836 1 97.25 87 CYS B N 1
ATOM 1851 C CA . CYS B 1 87 ? 2.135 19.375 15.414 1 97.25 87 CYS B CA 1
ATOM 1852 C C . CYS B 1 87 ? 2.207 19.453 16.938 1 97.25 87 CYS B C 1
ATOM 1854 O O . CYS B 1 87 ? 1.54 20.281 17.547 1 97.25 87 CYS B O 1
ATOM 1856 N N . SER B 1 88 ? 3.062 18.641 17.531 1 97.25 88 SER B N 1
ATOM 1857 C CA . SER B 1 88 ? 3.201 18.594 18.984 1 97.25 88 SER B CA 1
ATOM 1858 C C . SER B 1 88 ? 3.787 19.891 19.516 1 97.25 88 SER B C 1
ATOM 1860 O O . SER B 1 88 ? 3.363 20.391 20.562 1 97.25 88 SER B O 1
ATOM 1862 N N . SER B 1 89 ? 4.68 20.484 18.812 1 96.5 89 SER B N 1
ATOM 1863 C CA . SER B 1 89 ? 5.383 21.688 19.266 1 96.5 89 SER B CA 1
ATOM 1864 C C . SER B 1 89 ? 4.449 22.891 19.312 1 96.5 89 SER B C 1
ATOM 1866 O O . SER B 1 89 ? 4.574 23.75 20.203 1 96.5 89 SER B O 1
ATOM 1868 N N . ILE B 1 90 ? 3.533 22.953 18.406 1 97.25 90 ILE B N 1
ATOM 1869 C CA . ILE B 1 90 ? 2.67 24.125 18.328 1 97.25 90 ILE B CA 1
ATOM 1870 C C . ILE B 1 90 ? 1.347 23.844 19.031 1 97.25 90 ILE B C 1
ATOM 1872 O O . ILE B 1 90 ? 0.602 24.766 19.375 1 97.25 90 ILE B O 1
ATOM 1876 N N . GLY B 1 91 ? 0.987 22.562 19.156 1 97.5 91 GLY B N 1
ATOM 1877 C CA . GLY B 1 91 ? -0.249 22.156 19.812 1 97.5 91 GLY B CA 1
ATOM 1878 C C . GLY B 1 91 ? -1.386 21.906 18.828 1 97.5 91 GLY B C 1
ATOM 1879 O O . GLY B 1 91 ? -2.555 22.125 19.172 1 97.5 91 GLY B O 1
ATOM 1880 N N . ALA B 1 92 ? -1.14 21.594 17.625 1 96.81 92 ALA B N 1
ATOM 1881 C CA . ALA B 1 92 ? -2.141 21.234 16.625 1 96.81 92 ALA B CA 1
ATOM 1882 C C . ALA B 1 92 ? -2.576 19.781 16.812 1 96.81 92 ALA B C 1
ATOM 1884 O O . ALA B 1 92 ? -2.184 18.906 16.031 1 96.81 92 ALA B O 1
ATOM 1885 N N . LYS B 1 93 ? -3.428 19.531 17.719 1 95.31 93 LYS B N 1
ATOM 1886 C CA . LYS B 1 93 ? -3.76 18.188 18.203 1 95.31 93 LYS B CA 1
ATOM 1887 C C . LYS B 1 93 ? -4.508 17.391 17.141 1 95.31 93 LYS B C 1
ATOM 1889 O O . LYS B 1 93 ? -4.176 16.234 16.891 1 95.31 93 LYS B O 1
ATOM 1894 N N . LYS B 1 94 ? -5.504 17.969 16.516 1 91.62 94 LYS B N 1
ATOM 1895 C CA . LYS B 1 94 ? -6.328 17.234 15.562 1 91.62 94 LYS B CA 1
ATOM 1896 C C . LYS B 1 94 ? -5.492 16.75 14.383 1 91.62 94 LYS B C 1
ATOM 1898 O O . LYS B 1 94 ? -5.672 15.617 13.914 1 91.62 94 LYS B O 1
ATOM 1903 N N . LEU B 1 95 ? -4.617 17.578 13.883 1 95.06 95 LEU B N 1
ATOM 1904 C CA . LEU B 1 95 ? -3.73 17.172 12.797 1 95.06 95 LEU B CA 1
ATOM 1905 C C . LEU B 1 95 ? -2.779 16.078 13.258 1 95.06 95 LEU B C 1
ATOM 1907 O O . LEU B 1 95 ? -2.5 15.133 12.508 1 95.06 95 LEU B O 1
ATOM 1911 N N . ASN B 1 96 ? -2.275 16.172 14.5 1 95.44 96 ASN B N 1
ATOM 1912 C CA . ASN B 1 96 ? -1.404 15.141 15.055 1 95.44 96 ASN B CA 1
ATOM 1913 C C . ASN B 1 96 ? -2.105 13.789 15.117 1 95.44 96 ASN B C 1
ATOM 1915 O O . ASN B 1 96 ? -1.522 12.766 14.758 1 95.44 96 ASN B O 1
ATOM 1919 N N . VAL B 1 97 ? -3.348 13.812 15.508 1 92.25 97 VAL B N 1
ATOM 1920 C CA . VAL B 1 97 ? -4.156 12.594 15.562 1 92.25 97 VAL B CA 1
ATOM 1921 C C . VAL B 1 97 ? -4.344 12.031 14.164 1 92.25 97 VAL B C 1
ATOM 1923 O O . VAL B 1 97 ? -4.234 10.82 13.953 1 92.25 97 VAL B O 1
ATOM 1926 N N . SER B 1 98 ? -4.609 12.914 13.219 1 93.12 98 SER B N 1
ATOM 1927 C CA . SER B 1 98 ? -4.77 12.484 11.836 1 93.12 98 SER B CA 1
ATOM 1928 C C . SER B 1 98 ? -3.496 11.82 11.312 1 93.12 98 SER B C 1
ATOM 1930 O O . SER B 1 98 ? -3.561 10.844 10.562 1 93.12 98 SER B O 1
ATOM 1932 N N . CYS B 1 99 ? -2.311 12.375 11.688 1 94.81 99 CYS B N 1
ATOM 1933 C CA . CYS B 1 99 ? -1.036 11.758 11.328 1 94.81 99 CYS B CA 1
ATOM 1934 C C . CYS B 1 99 ? -0.94 10.336 11.875 1 94.81 99 CYS B C 1
ATOM 1936 O O . CYS B 1 99 ? -0.483 9.43 11.172 1 94.81 99 CYS B O 1
ATOM 1938 N N . THR B 1 100 ? -1.354 10.133 13.125 1 93.19 100 THR B N 1
ATOM 1939 C CA . THR B 1 100 ? -1.329 8.82 13.742 1 93.19 100 THR B CA 1
ATOM 1940 C C . THR B 1 100 ? -2.199 7.836 12.969 1 93.19 100 THR B C 1
ATOM 1942 O O . THR B 1 100 ? -1.783 6.707 12.695 1 93.19 100 THR B O 1
ATOM 1945 N N . TYR B 1 101 ? -3.369 8.328 12.602 1 87.38 101 TYR B N 1
ATOM 1946 C CA . TYR B 1 101 ? -4.277 7.48 11.836 1 87.38 101 TYR B CA 1
ATOM 1947 C C . TYR B 1 101 ? -3.666 7.121 10.484 1 87.38 101 TYR B C 1
ATOM 1949 O O . TYR B 1 101 ? -3.752 5.969 10.047 1 87.38 101 TYR B O 1
ATOM 1957 N N . PHE B 1 102 ? -3.082 8.078 9.875 1 92.56 102 PHE B N 1
ATOM 1958 C CA . PHE B 1 102 ? -2.445 7.832 8.586 1 92.56 102 PHE B CA 1
ATOM 1959 C C . PHE B 1 102 ? -1.369 6.762 8.711 1 92.56 102 PHE B C 1
ATOM 1961 O O . PHE B 1 102 ? -1.329 5.82 7.91 1 92.56 102 PHE B O 1
ATOM 1968 N N . ARG B 1 103 ? -0.518 6.867 9.672 1 89.69 103 ARG B N 1
ATOM 1969 C CA . ARG B 1 103 ? 0.588 5.93 9.844 1 89.69 103 ARG B CA 1
ATOM 1970 C C . ARG B 1 103 ? 0.075 4.516 10.094 1 89.69 103 ARG B C 1
ATOM 1972 O O . ARG B 1 103 ? 0.6 3.553 9.531 1 89.69 103 ARG B O 1
ATOM 1979 N N . ARG B 1 104 ? -0.923 4.414 10.906 1 85.62 104 ARG B N 1
ATOM 1980 C CA . ARG B 1 104 ? -1.499 3.105 11.203 1 85.62 104 ARG B CA 1
ATOM 1981 C C . ARG B 1 104 ? -2.098 2.475 9.945 1 85.62 104 ARG B C 1
ATOM 1983 O O . ARG B 1 104 ? -1.881 1.292 9.68 1 85.62 104 ARG B O 1
ATOM 1990 N N . PHE B 1 105 ? -2.85 3.264 9.305 1 82.06 105 PHE B N 1
ATOM 1991 C CA . PHE B 1 105 ? -3.48 2.789 8.078 1 82.06 105 PHE B CA 1
ATOM 1992 C C . PHE B 1 105 ? -2.43 2.371 7.055 1 82.06 105 PHE B C 1
ATOM 1994 O O . PHE B 1 105 ? -2.527 1.296 6.461 1 82.06 105 PHE B O 1
ATOM 2001 N N . TYR B 1 106 ? -1.514 3.168 6.914 1 80.88 106 TYR B N 1
ATOM 2002 C CA . TYR B 1 106 ? -0.458 2.947 5.93 1 80.88 106 TYR B CA 1
ATOM 2003 C C . TYR B 1 106 ? 0.33 1.683 6.25 1 80.88 106 TYR B C 1
ATOM 2005 O O . TYR B 1 106 ? 0.607 0.875 5.363 1 80.88 106 TYR B O 1
ATOM 2013 N N . GLU B 1 107 ? 0.674 1.452 7.469 1 79.5 107 GLU B N 1
ATOM 2014 C CA . GLU B 1 107 ? 1.378 0.25 7.906 1 79.5 107 GLU B CA 1
ATOM 2015 C C . GLU B 1 107 ? 0.532 -0.999 7.676 1 79.5 107 GLU B C 1
ATOM 2017 O O . GLU B 1 107 ? 1.04 -2.021 7.211 1 79.5 107 GLU B O 1
ATOM 2022 N N . ALA B 1 108 ? -0.693 -0.89 8.023 1 77.06 108 ALA B N 1
ATOM 2023 C CA . ALA B 1 108 ? -1.609 -2.016 7.867 1 77.06 108 ALA B CA 1
ATOM 2024 C C . ALA B 1 108 ? -1.754 -2.402 6.398 1 77.06 108 ALA B C 1
ATOM 2026 O O . ALA B 1 108 ? -1.812 -3.588 6.062 1 77.06 108 ALA B O 1
ATOM 2027 N N . LYS B 1 109 ? -1.792 -1.432 5.625 1 74.38 109 LYS B N 1
ATOM 2028 C CA . LYS B 1 109 ? -1.952 -1.687 4.199 1 74.38 109 LYS B CA 1
ATOM 2029 C C . LYS B 1 109 ? -0.72 -2.379 3.621 1 74.38 109 LYS B C 1
ATOM 2031 O O . LYS B 1 109 ? -0.841 -3.299 2.811 1 74.38 109 LYS B O 1
ATOM 2036 N N . CYS B 1 110 ? 0.411 -1.972 4.07 1 73.88 110 CYS B N 1
ATOM 2037 C CA . CYS B 1 110 ? 1.637 -2.633 3.633 1 73.88 110 CYS B CA 1
ATOM 2038 C C . CYS B 1 110 ? 1.65 -4.094 4.062 1 73.88 110 CYS B C 1
ATOM 2040 O O . CYS B 1 110 ? 2.033 -4.973 3.285 1 73.88 110 CYS B O 1
ATOM 2042 N N . LYS B 1 111 ? 1.258 -4.363 5.254 1 76.62 111 LYS B N 1
ATOM 2043 C CA . LYS B 1 111 ? 1.173 -5.73 5.754 1 76.62 111 LYS B CA 1
ATOM 2044 C C . LYS B 1 111 ? 0.137 -6.539 4.977 1 76.62 111 LYS B C 1
ATOM 2046 O O . LYS B 1 111 ? 0.334 -7.727 4.719 1 76.62 111 LYS B O 1
ATOM 2051 N N . GLY B 1 112 ? -0.863 -5.824 4.656 1 79.06 112 GLY B N 1
ATOM 2052 C CA . GLY B 1 112 ? -1.894 -6.473 3.863 1 79.06 112 GLY B CA 1
ATOM 2053 C C . GLY B 1 112 ? -1.395 -6.953 2.512 1 79.06 112 GLY B C 1
ATOM 2054 O O . GLY B 1 112 ? -1.75 -8.047 2.066 1 79.06 112 GLY B O 1
ATOM 2055 N N . CYS B 1 113 ? -0.604 -6.164 1.916 1 79.31 113 CYS B N 1
ATOM 2056 C CA . CYS B 1 113 ? -0.065 -6.543 0.615 1 79.31 113 CYS B CA 1
ATOM 2057 C C . CYS B 1 113 ? 0.854 -7.754 0.736 1 79.31 113 CYS B C 1
ATOM 2059 O O . CYS B 1 113 ? 0.806 -8.656 -0.097 1 79.31 113 CYS B O 1
ATOM 2061 N N . LEU B 1 114 ? 1.639 -7.789 1.719 1 79.38 114 LEU B N 1
ATOM 2062 C CA . LEU B 1 114 ? 2.521 -8.922 1.96 1 79.38 114 LEU B CA 1
ATOM 2063 C C . LEU B 1 114 ? 1.718 -10.188 2.242 1 79.38 114 LEU B C 1
ATOM 2065 O O . LEU B 1 114 ? 2.086 -11.281 1.796 1 79.38 114 LEU B O 1
ATOM 2069 N N . PHE B 1 115 ? 0.671 -10 2.947 1 82.38 115 PHE B N 1
ATOM 2070 C CA . PHE B 1 115 ? -0.209 -11.125 3.23 1 82.38 115 PHE B CA 1
ATOM 2071 C C . PHE B 1 115 ? -0.852 -11.648 1.95 1 82.38 115 PHE B C 1
ATOM 2073 O O . PHE B 1 115 ? -0.928 -12.859 1.736 1 82.38 115 PHE B O 1
ATOM 2080 N N . ALA B 1 116 ? -1.29 -10.719 1.152 1 84.69 116 ALA B N 1
ATOM 2081 C CA . ALA B 1 116 ? -1.879 -11.109 -0.126 1 84.69 116 ALA B CA 1
ATOM 2082 C C . ALA B 1 116 ? -0.887 -11.906 -0.964 1 84.69 116 ALA B C 1
ATOM 2084 O O . ALA B 1 116 ? -1.257 -12.906 -1.586 1 84.69 116 ALA B O 1
ATOM 2085 N N . LEU B 1 117 ? 0.348 -11.547 -0.969 1 88.19 117 LEU B N 1
ATOM 2086 C CA . LEU B 1 117 ? 1.377 -12.289 -1.69 1 88.19 117 LEU B CA 1
ATOM 2087 C C . LEU B 1 117 ? 1.577 -13.672 -1.08 1 88.19 117 LEU B C 1
ATOM 2089 O O . LEU B 1 117 ? 1.761 -14.656 -1.804 1 88.19 117 LEU B O 1
ATOM 2093 N N . ALA B 1 118 ? 1.529 -13.781 0.219 1 88.19 118 ALA B N 1
ATOM 2094 C CA . ALA B 1 118 ? 1.679 -15.07 0.898 1 88.19 118 ALA B CA 1
ATOM 2095 C C . ALA B 1 118 ? 0.556 -16.031 0.511 1 88.19 118 ALA B C 1
ATOM 2097 O O . ALA B 1 118 ? 0.797 -17.219 0.287 1 88.19 118 ALA B O 1
ATOM 2098 N N . VAL B 1 119 ? -0.634 -15.477 0.469 1 87.81 119 VAL B N 1
ATOM 2099 C CA . VAL B 1 119 ? -1.783 -16.281 0.074 1 87.81 119 VAL B CA 1
ATOM 2100 C C . VAL B 1 119 ? -1.588 -16.797 -1.352 1 87.81 119 VAL B C 1
ATOM 2102 O O . VAL B 1 119 ? -1.794 -17.984 -1.624 1 87.81 119 VAL B O 1
ATOM 2105 N N . LEU B 1 120 ? -1.133 -15.914 -2.248 1 92.81 120 LEU B N 1
ATOM 2106 C CA . LEU B 1 120 ? -0.882 -16.281 -3.637 1 92.81 120 LEU B CA 1
ATOM 2107 C C . LEU B 1 120 ? 0.209 -17.344 -3.723 1 92.81 120 LEU B C 1
ATOM 2109 O O . LEU B 1 120 ? 0.068 -18.328 -4.453 1 92.81 120 LEU B O 1
ATOM 2113 N N . ARG B 1 121 ? 1.244 -17.219 -3.006 1 91.38 121 ARG B N 1
ATOM 2114 C CA . ARG B 1 121 ? 2.342 -18.172 -2.99 1 91.38 121 ARG B CA 1
ATOM 2115 C C . ARG B 1 121 ? 1.877 -19.531 -2.463 1 91.38 121 ARG B C 1
ATOM 2117 O O . ARG B 1 121 ? 2.258 -20.578 -2.998 1 91.38 121 ARG B O 1
ATOM 2124 N N . ASN B 1 122 ? 1.058 -19.5 -1.463 1 90.88 122 ASN B N 1
ATOM 2125 C CA . ASN B 1 122 ? 0.541 -20.75 -0.904 1 90.88 122 ASN B CA 1
ATOM 2126 C C . ASN B 1 122 ? -0.324 -21.5 -1.912 1 90.88 122 ASN B C 1
ATOM 2128 O O . ASN B 1 122 ? -0.262 -22.734 -1.997 1 90.88 122 ASN B O 1
ATOM 2132 N N . GLU B 1 123 ? -1.145 -20.719 -2.586 1 91.19 123 GLU B N 1
ATOM 2133 C CA . GLU B 1 123 ? -1.945 -21.344 -3.637 1 91.19 123 GLU B CA 1
ATOM 2134 C C . GLU B 1 123 ? -1.058 -21.969 -4.707 1 91.19 123 GLU B C 1
ATOM 2136 O O . GLU B 1 123 ? -1.339 -23.062 -5.191 1 91.19 123 GLU B O 1
ATOM 2141 N N . PHE B 1 124 ? 0.003 -21.297 -5.055 1 95.56 124 PHE B N 1
ATOM 2142 C CA . PHE B 1 124 ? 0.955 -21.844 -6.012 1 95.56 124 PHE B CA 1
ATOM 2143 C C . PHE B 1 124 ? 1.57 -23.141 -5.488 1 95.56 124 PHE B C 1
ATOM 2145 O O . PHE B 1 124 ? 1.684 -24.125 -6.223 1 95.56 124 PHE B O 1
ATOM 2152 N N . TYR B 1 125 ? 1.975 -23.172 -4.246 1 92 125 TYR B N 1
ATOM 2153 C CA . TYR B 1 125 ? 2.58 -24.359 -3.676 1 92 125 TYR B CA 1
ATOM 2154 C C . TYR B 1 125 ? 1.612 -25.547 -3.729 1 92 125 TYR B C 1
ATOM 2156 O O . TYR B 1 125 ? 2.016 -26.672 -4.012 1 92 125 TYR B O 1
ATOM 2164 N N . ASP B 1 126 ? 0.359 -25.219 -3.5 1 92.31 126 ASP B N 1
ATOM 2165 C CA . ASP B 1 126 ? -0.657 -26.266 -3.562 1 92.31 126 ASP B CA 1
ATOM 2166 C C . ASP B 1 126 ? -0.77 -26.844 -4.973 1 92.31 126 ASP B C 1
ATOM 2168 O O . ASP B 1 126 ? -0.718 -28.047 -5.16 1 92.31 126 ASP B O 1
ATOM 2172 N N . VAL B 1 127 ? -0.84 -25.953 -5.926 1 94.25 127 VAL B N 1
ATOM 2173 C CA . VAL B 1 127 ? -0.969 -26.359 -7.32 1 94.25 127 VAL B CA 1
ATOM 2174 C C . VAL B 1 127 ? 0.295 -27.094 -7.758 1 94.25 127 VAL B C 1
ATOM 2176 O O . VAL B 1 127 ? 0.219 -28.156 -8.398 1 94.25 127 VAL B O 1
ATOM 2179 N N . ARG B 1 128 ? 1.423 -26.578 -7.402 1 94.69 128 ARG B N 1
ATOM 2180 C CA . ARG B 1 128 ? 2.703 -27.203 -7.734 1 94.69 128 ARG B CA 1
ATOM 2181 C C . ARG B 1 128 ? 2.781 -28.625 -7.191 1 94.69 128 ARG B C 1
ATOM 2183 O O . ARG B 1 128 ? 3.162 -29.547 -7.91 1 94.69 128 ARG B O 1
ATOM 2190 N N . ASN B 1 129 ? 2.414 -28.766 -5.965 1 93.19 129 ASN B N 1
ATOM 2191 C CA . ASN B 1 129 ? 2.469 -30.078 -5.336 1 93.19 129 ASN B CA 1
ATOM 2192 C C . ASN B 1 129 ? 1.566 -31.078 -6.051 1 93.19 129 ASN B C 1
ATOM 2194 O O . ASN B 1 129 ? 1.949 -32.219 -6.258 1 93.19 129 ASN B O 1
ATOM 2198 N N . LYS B 1 130 ? 0.433 -30.703 -6.398 1 92.94 130 LYS B N 1
ATOM 2199 C CA . LYS B 1 130 ? -0.503 -31.562 -7.109 1 92.94 130 LYS B CA 1
ATOM 2200 C C . LYS B 1 130 ? 0.03 -31.938 -8.492 1 92.94 130 LYS B C 1
ATOM 2202 O O . LYS B 1 130 ? -0.057 -33.094 -8.906 1 92.94 130 LYS B O 1
ATOM 2207 N N . PHE B 1 131 ? 0.576 -30.938 -9.164 1 94.94 131 PHE B N 1
ATOM 2208 C CA . PHE B 1 131 ? 1.181 -31.203 -10.469 1 94.94 131 PHE B CA 1
ATOM 2209 C C . PHE B 1 131 ? 2.35 -32.156 -10.344 1 94.94 131 PHE B C 1
ATOM 2211 O O . PHE B 1 131 ? 2.494 -33.094 -11.156 1 94.94 131 PHE B O 1
ATOM 2218 N N . GLN B 1 132 ? 3.176 -31.938 -9.352 1 93.38 132 GLN B N 1
ATOM 2219 C CA . GLN B 1 132 ? 4.336 -32.812 -9.156 1 93.38 132 GLN B CA 1
ATOM 2220 C C . GLN B 1 132 ? 3.906 -34.25 -8.852 1 93.38 132 GLN B C 1
ATOM 2222 O O . GLN B 1 132 ? 4.5 -35.188 -9.367 1 93.38 132 GLN B O 1
ATOM 2227 N N . THR B 1 133 ? 2.908 -34.344 -8.023 1 92.19 133 THR B N 1
ATOM 2228 C CA . THR B 1 133 ? 2.365 -35.688 -7.73 1 92.19 133 THR B CA 1
ATOM 2229 C C . THR B 1 133 ? 1.829 -36.344 -9 1 92.19 133 THR B C 1
ATOM 2231 O O . THR B 1 133 ? 2.068 -37.531 -9.242 1 92.19 133 THR B O 1
ATOM 2234 N N . MET B 1 134 ? 1.126 -35.625 -9.828 1 93 134 MET B N 1
ATOM 2235 C CA . MET B 1 134 ? 0.588 -36.094 -11.102 1 93 134 MET B CA 1
ATOM 2236 C C . MET B 1 134 ? 1.705 -36.594 -12 1 93 134 MET B C 1
ATOM 2238 O O . MET B 1 134 ? 1.611 -37.688 -12.555 1 93 134 MET B O 1
ATOM 2242 N N . MET B 1 135 ? 2.689 -35.812 -12.086 1 91.88 135 MET B N 1
ATOM 2243 C CA . MET B 1 135 ? 3.801 -36.188 -12.969 1 91.88 135 MET B CA 1
ATOM 2244 C C . MET B 1 135 ? 4.523 -37.438 -12.453 1 91.88 135 MET B C 1
ATOM 2246 O O . MET B 1 135 ? 4.953 -38.281 -13.242 1 91.88 135 MET B O 1
ATOM 2250 N N . HIS B 1 136 ? 4.621 -37.469 -11.18 1 91.06 136 HIS B N 1
ATOM 2251 C CA . HIS B 1 136 ? 5.258 -38.656 -10.586 1 91.06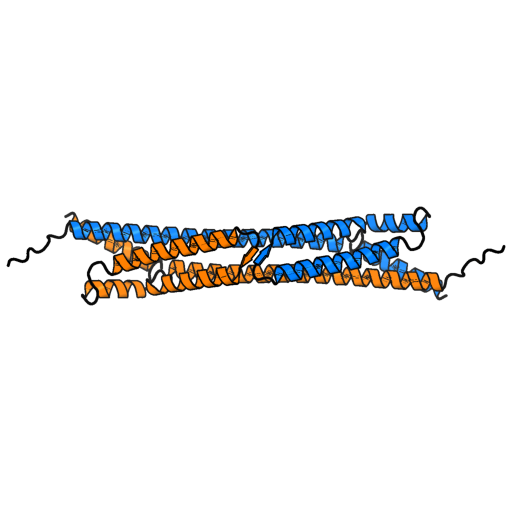 136 HIS B CA 1
ATOM 2252 C C . HIS B 1 136 ? 4.473 -39.938 -10.898 1 91.06 136 HIS B C 1
ATOM 2254 O O . HIS B 1 136 ? 5.059 -40.938 -11.289 1 91.06 136 HIS B O 1
ATOM 2260 N N . LEU B 1 137 ? 3.172 -39.875 -10.797 1 88.56 137 LEU B N 1
ATOM 2261 C CA . LEU B 1 137 ? 2.318 -41.031 -11.102 1 88.56 137 LEU B CA 1
ATOM 2262 C C . LEU B 1 137 ? 2.42 -41.406 -12.578 1 88.56 137 LEU B C 1
ATOM 2264 O O . LEU B 1 137 ? 2.504 -42.594 -12.914 1 88.56 137 LEU B O 1
ATOM 2268 N N . GLU B 1 138 ? 2.459 -40.406 -13.422 1 89.94 138 GLU B N 1
ATOM 2269 C CA . GLU B 1 138 ? 2.57 -40.688 -14.852 1 89.94 138 GLU B CA 1
ATOM 2270 C C . GLU B 1 138 ? 3.902 -41.344 -15.195 1 89.94 138 GLU B C 1
ATOM 2272 O O . GLU B 1 138 ? 3.961 -42.219 -16.047 1 89.94 138 GLU B O 1
ATOM 2277 N N . GLN B 1 139 ? 4.934 -40.906 -14.555 1 88.56 139 GLN B N 1
ATOM 2278 C CA . GLN B 1 139 ? 6.25 -41.5 -14.766 1 88.56 139 GLN B CA 1
ATOM 2279 C C . GLN B 1 139 ? 6.27 -42.969 -14.328 1 88.56 139 GLN B C 1
ATOM 2281 O O . GLN B 1 139 ? 6.875 -43.812 -14.992 1 88.56 139 GLN B O 1
ATOM 2286 N N . GLN B 1 140 ? 5.617 -43.25 -13.258 1 88.19 140 GLN B N 1
ATOM 2287 C CA . GLN B 1 140 ? 5.539 -44.625 -12.758 1 88.19 140 GLN B CA 1
ATOM 2288 C C . GLN B 1 140 ? 4.75 -45.531 -13.711 1 88.19 140 GLN B C 1
ATOM 2290 O O . GLN B 1 140 ? 5.117 -46.688 -13.938 1 88.19 140 GLN B O 1
ATOM 2295 N N . ILE B 1 141 ? 3.709 -45 -14.258 1 88.25 141 ILE B N 1
ATOM 2296 C CA . ILE B 1 141 ? 2.883 -45.75 -15.203 1 88.25 141 ILE B CA 1
ATOM 2297 C C . ILE B 1 141 ? 3.689 -46.062 -16.469 1 88.25 141 ILE B C 1
ATOM 2299 O O . ILE B 1 141 ? 3.648 -47.188 -16.984 1 88.25 141 ILE B O 1
ATOM 2303 N N . GLU B 1 142 ? 4.438 -45.094 -16.984 1 86.19 142 GLU B N 1
ATOM 2304 C CA . GLU B 1 142 ? 5.277 -45.281 -18.156 1 86.19 142 GLU B CA 1
ATOM 2305 C C . GLU B 1 142 ? 6.355 -46.312 -17.906 1 86.19 142 GLU B C 1
ATOM 2307 O O . GLU B 1 142 ? 6.676 -47.125 -18.797 1 86.19 142 GLU B O 1
ATOM 2312 N N . ALA B 1 143 ? 6.906 -46.344 -16.719 1 87.19 143 ALA B N 1
ATOM 2313 C CA . ALA B 1 143 ? 7.969 -47.281 -16.375 1 87.19 143 ALA B CA 1
ATOM 2314 C C . ALA B 1 143 ? 7.438 -48.719 -16.297 1 87.19 143 ALA B C 1
ATOM 2316 O O . ALA B 1 143 ? 8.18 -49.688 -16.547 1 87.19 143 ALA B O 1
ATOM 2317 N N . CYS B 1 144 ? 6.168 -48.844 -15.992 1 85.75 144 CYS B N 1
ATOM 2318 C CA . CYS B 1 144 ? 5.562 -50.156 -15.844 1 85.75 144 CYS B CA 1
ATOM 2319 C C . CYS B 1 144 ? 4.969 -50.656 -17.156 1 85.75 144 CYS B C 1
ATOM 2321 O O . CYS B 1 144 ? 4.582 -51.812 -17.281 1 85.75 144 CYS B O 1
ATOM 2323 N N . SER B 1 145 ? 4.73 -49.781 -18.125 1 80.12 145 SER B N 1
ATOM 2324 C CA . SER B 1 145 ? 4.137 -50.156 -19.406 1 80.12 145 SER B CA 1
ATOM 2325 C C . SER B 1 145 ? 5.152 -50.844 -20.312 1 80.12 145 SER B C 1
ATOM 2327 O O . SER B 1 145 ? 6.297 -50.406 -20.422 1 80.12 145 SER B O 1
ATOM 2329 N N . PRO B 1 146 ? 4.98 -52.125 -20.781 1 74.81 146 PRO B N 1
ATOM 2330 C CA . PRO B 1 146 ? 5.875 -52.906 -21.625 1 74.81 146 PRO B CA 1
ATOM 2331 C C . PRO B 1 146 ? 6.207 -52.188 -22.938 1 74.81 146 PRO B C 1
ATOM 2333 O O . PRO B 1 146 ? 5.375 -51.469 -23.484 1 74.81 146 PRO B O 1
ATOM 2336 N N . LYS B 1 147 ? 7.387 -51.562 -23.016 1 62.22 147 LYS B N 1
ATOM 2337 C CA . LYS B 1 147 ? 7.891 -51.031 -24.266 1 62.22 147 LYS B CA 1
ATOM 2338 C C . LYS B 1 147 ? 7.516 -51.906 -25.453 1 62.22 147 LYS B C 1
ATOM 2340 O O . LYS B 1 147 ? 7.75 -53.094 -25.438 1 62.22 147 LYS B O 1
ATOM 2345 N N . LEU B 1 148 ? 6.453 -51.875 -26.172 1 55.59 148 LEU B N 1
ATOM 2346 C CA . LEU B 1 148 ? 6.215 -52.656 -27.391 1 55.59 148 LEU B CA 1
ATOM 2347 C C . LEU B 1 148 ? 7.477 -52.75 -28.234 1 55.59 148 LEU B C 1
ATOM 2349 O O . LEU B 1 148 ? 8.047 -51.719 -28.609 1 55.59 148 LEU B O 1
ATOM 2353 N N . SER B 1 149 ? 8.281 -53.656 -28.016 1 49.84 149 SER B N 1
ATOM 2354 C CA . SER B 1 149 ? 9.336 -54.062 -28.922 1 49.84 149 SER B CA 1
ATOM 2355 C C . SER B 1 149 ? 8.867 -54.031 -30.375 1 49.84 149 SER B C 1
ATOM 2357 O O . SER B 1 149 ? 7.762 -54.469 -30.688 1 49.84 149 SER B O 1
ATOM 2359 N N . ASP B 1 150 ? 9.328 -53.031 -31.172 1 46.78 150 ASP B N 1
ATOM 2360 C CA . ASP B 1 150 ? 9.414 -53.188 -32.625 1 46.78 150 ASP B CA 1
ATOM 2361 C C . ASP B 1 150 ? 9.812 -54.625 -32.969 1 46.78 150 ASP B C 1
ATOM 2363 O O . ASP B 1 150 ? 10.906 -55.062 -32.656 1 46.78 150 ASP B O 1
ATOM 2367 N N . ASN B 1 151 ? 8.969 -55.594 -32.875 1 39.91 151 ASN B N 1
ATOM 2368 C CA . ASN B 1 151 ? 9.266 -56.719 -33.75 1 39.91 151 ASN B CA 1
ATOM 2369 C C . ASN B 1 151 ? 9.484 -56.25 -35.188 1 39.91 151 ASN B C 1
ATOM 2371 O O . ASN B 1 151 ? 8.555 -55.75 -35.844 1 39.91 151 ASN B O 1
ATOM 2375 N N . ASN B 1 152 ? 10.609 -55.469 -35.375 1 32.53 152 ASN B N 1
ATOM 2376 C CA . ASN B 1 152 ? 11.281 -56 -36.562 1 32.53 152 ASN B CA 1
ATOM 2377 C C . ASN B 1 152 ? 11.727 -57.438 -36.344 1 32.53 152 ASN B C 1
ATOM 2379 O O . ASN B 1 152 ? 12.266 -57.781 -35.312 1 32.53 152 ASN B O 1
#

Nearest PDB structures (foldseek):
  1wn0-assembly4_D  TM=7.201E-01  e=6.128E-11  Zea mays
  1yvi-assembly2_B  TM=7.258E-01  e=7.847E-11  Oryza sativa
  1wn0-assembly1_A  TM=7.137E-01  e=6.030E-10  Zea mays
  4euk-assembly1_B  TM=7.057E-01  e=9.727E-09  Arabidopsis thaliana
  3us6-assembly1_A  TM=6.929E-01  e=3.347E-08  Medicago truncatula

Sequence (304 aa):
MALVSLKARLNTLLAIMYASGTLDKQFRRLRSMEEDGSAPPGFVADAVSLFIRDADRILTDIAGLMKQPVVDVDEVDALVRRLQGSCSSIGAKKLNVSCTYFRRFYEAKCKGCLFALAVLRNEFYDVRNKFQTMMHLEQQIEACSPKLSDNNMALVSLKARLNTLLAIMYASGTLDKQFRRLRSMEEDGSAPPGFVADAVSLFIRDADRILTDIAGLMKQPVVDVDEVDALVRRLQGSCSSIGAKKLNVSCTYFRRFYEAKCKGCLFALAVLRNEFYDVRNKFQTMMHLEQQIEACSPKLSDNN

Foldseek 3Di:
DVVVVVVVVVVVVVVVCVVVQQFDVLLVVQVVCPVVVVDDPCRLVVLVVVLVVLLVVLVVVLVVQVPDPDHDLVSNLVSLVVNLVSCVNNGRGVVNVVSVVVNVVSVVVVVVVVVVVVVVVVVVVVVVVVVVVVVVVVVVVVVPDPPPPPPD/DVVVVVVVVVVVVVVVCVVVQQFDVLQVVQVVCPVVVVDDPCRLVVLVVVLVVLLVVLVVVLVVQVPDPDHDLVSNLVSLVVNLVSCVNNGRGVVNVVSVVVNVVSVVVVVVVVVVVVVVVVVVVVVVVVVVVVVVVVVVVVVPDPPPPPPD

InterPro domains:
  IPR036641 HPT domain superfamily [G3DSA:1.20.120.160] (2-149)
  IPR036641 HPT domain superfamily [SSF47226] (12-141)
  IPR045871 Histidine-containing phosphotransfer protein 1-5/Phosphorelay intermediate protein YPD1 [PTHR28242] (5-143)

Organism: Hordeum vulgare subsp. vulgare (NCBI:txid112509)

Secondary structure (DSSP, 8-state):
-HHHHHHHHHHHHHHHHHHTTSS-HHHHHHHHHHHTTSS-TTHHHHHHHHHHHHHHHHHHHHHHHHTSSEEEHHHHHHHHHHHHHHHHHHT-HHHHHHHHHHHHHHHHHHHHHHHHHHHHHHHHHHHHHHHHHHHHHHHHHHHHS-------/-HHHHHHHHHHHHHHHHHHTTSS-HHHHHHHHHHHTTSS-TTHHHHHHHHHHHHHHHHHHHHHHHHHSSEEEHHHHHHHHHHHHHHHHHHT-HHHHHHHHHHHHHHHHHHHHHHHHHHHHHHHHHHHHHHHHHHHHHHHHHHHHS-------

Radius of gyration: 33.3 Å; Cα contacts (8 Å, |Δi|>4): 250; chains: 2; bounding box: 28×118×67 Å